Protein AF-A0A3D2Z5Q0-F1 (afdb_monomer_lite)

Sequence (241 aa):
MPDAGLTPDTFDPALFCHGRLFWRHDGSDSARFPPALAWRLVARAAAGSDGRSVLWDPFCGTALIPCLGRLFFADDFAGIVASDIDPEAVACARRNLAMMQDRAAFGERRRAVEGFRGRNKKSEARWGAVSQYMDRIESLVDAAAHKSCPVTTWSVSAGEQFPEADRVALITDLPYGNASVLVGDGLVDIIESVRANPGDLSMDLIATKQQEQELVKRFDDLLTRPIRGGRVQIMWDSRFR

pLDDT: mean 88.77, std 12.35, range [32.62, 98.0]

Secondary structure (DSSP, 8-state):
-------TTT--TTTSSBTTTB---TTTTS----HHHHHHHHHHHHHHHTT-EEEEETT-TTTHHHHHHHHHSTTT-SEEEEEES-HHHHHHHHHHHHHTT-HHHHHHHHHHHHTTTTSSHHHHHHHHHHHHHHHHHHHHHHHHHT----EEEEE--BTTB---SSEEEEEEE---GGG----SS-HHHHHHHHHT-SSEEEEEEEEEHHHHHHHHHH-TT-EEEE-GGGEEEEEEEGGG-

Structure (mmCIF, N/CA/C/O backbone):
data_AF-A0A3D2Z5Q0-F1
#
_entry.id   AF-A0A3D2Z5Q0-F1
#
loop_
_atom_site.group_PDB
_atom_site.id
_atom_site.type_symbol
_atom_site.label_atom_id
_atom_site.label_alt_id
_atom_site.label_comp_id
_atom_site.label_asym_id
_atom_site.label_entity_id
_atom_site.label_seq_id
_atom_site.pdbx_PDB_ins_code
_atom_site.Cartn_x
_atom_site.Cartn_y
_atom_site.Cartn_z
_atom_site.occupancy
_atom_site.B_iso_or_equiv
_atom_site.auth_seq_id
_atom_site.auth_comp_id
_atom_site.auth_asym_id
_atom_site.auth_atom_id
_atom_site.pdbx_PDB_model_num
ATOM 1 N N . MET A 1 1 ? -15.900 -2.351 -17.790 1.00 38.19 1 MET A N 1
ATOM 2 C CA . MET A 1 1 ? -15.304 -2.896 -16.556 1.00 38.19 1 MET A CA 1
ATOM 3 C C . MET A 1 1 ? -16.385 -2.834 -15.502 1.00 38.19 1 MET A C 1
ATOM 5 O O . MET A 1 1 ? -16.931 -1.746 -15.353 1.00 38.19 1 MET A O 1
ATOM 9 N N . PRO A 1 2 ? -16.780 -3.950 -14.874 1.00 32.62 2 PRO A N 1
ATOM 10 C CA . PRO A 1 2 ? -17.656 -3.859 -13.716 1.00 32.62 2 PRO A CA 1
ATOM 11 C C . PRO A 1 2 ? -16.926 -3.021 -12.660 1.00 32.62 2 PRO A C 1
ATOM 13 O O . PRO A 1 2 ? -15.715 -3.180 -12.493 1.00 32.62 2 PRO A O 1
ATOM 16 N N . ASP A 1 3 ? -17.630 -2.069 -12.046 1.00 38.78 3 ASP A N 1
ATOM 17 C CA . ASP A 1 3 ? -17.129 -1.303 -10.905 1.00 38.78 3 ASP A CA 1
ATOM 18 C C . ASP A 1 3 ? -16.548 -2.302 -9.902 1.00 38.78 3 ASP A C 1
ATOM 20 O O . ASP A 1 3 ? -17.286 -3.110 -9.338 1.00 38.78 3 ASP A O 1
ATOM 24 N N . ALA A 1 4 ? -15.224 -2.298 -9.725 1.00 47.00 4 ALA A N 1
ATOM 25 C CA . ALA A 1 4 ? -14.581 -3.033 -8.646 1.00 47.00 4 ALA A CA 1
ATOM 26 C C . ALA A 1 4 ? -15.114 -2.412 -7.355 1.00 47.00 4 ALA A C 1
ATOM 28 O O . ALA A 1 4 ? -14.681 -1.320 -6.983 1.00 47.00 4 ALA A O 1
ATOM 29 N N . GLY A 1 5 ? -16.146 -3.055 -6.800 1.00 42.47 5 GLY A N 1
ATOM 30 C CA . GLY A 1 5 ? -17.111 -2.502 -5.863 1.00 42.47 5 GLY A CA 1
ATOM 31 C C . GLY A 1 5 ? -16.469 -1.636 -4.794 1.00 42.47 5 GLY A C 1
ATOM 32 O O . GLY A 1 5 ? -16.045 -2.121 -3.751 1.00 42.47 5 GLY A O 1
ATOM 33 N N . LEU A 1 6 ? -16.448 -0.328 -5.040 1.00 48.38 6 LEU A N 1
ATOM 34 C CA . LEU A 1 6 ? -16.414 0.637 -3.964 1.00 48.38 6 LEU A CA 1
ATOM 35 C C . LEU A 1 6 ? -17.775 0.506 -3.301 1.00 48.38 6 LEU A C 1
ATOM 37 O O . LEU A 1 6 ? -18.753 1.041 -3.813 1.00 48.38 6 LEU A O 1
ATOM 41 N N . THR A 1 7 ? -17.871 -0.214 -2.191 1.00 54.50 7 THR A N 1
ATOM 42 C CA . THR A 1 7 ? -18.933 0.094 -1.239 1.00 54.50 7 THR A CA 1
ATOM 43 C C . THR A 1 7 ? -18.467 1.361 -0.526 1.00 54.50 7 THR A C 1
ATOM 45 O O . THR A 1 7 ? -17.512 1.283 0.252 1.00 54.50 7 THR A O 1
ATOM 48 N N . PRO A 1 8 ? -19.061 2.541 -0.793 1.00 53.09 8 PRO A N 1
ATOM 49 C CA . PRO A 1 8 ? -18.621 3.806 -0.191 1.00 53.09 8 PRO A CA 1
ATOM 50 C C . PRO A 1 8 ? -18.663 3.774 1.345 1.00 53.09 8 PRO A C 1
ATOM 52 O O . PRO A 1 8 ? -18.049 4.603 2.012 1.00 53.09 8 PRO A O 1
ATOM 55 N N . ASP A 1 9 ? -19.361 2.783 1.897 1.00 63.66 9 ASP A N 1
ATOM 56 C CA . ASP A 1 9 ? -19.491 2.524 3.322 1.00 63.66 9 ASP A CA 1
ATOM 57 C C . ASP A 1 9 ? -18.193 2.006 3.972 1.00 63.66 9 ASP A C 1
ATOM 59 O O . ASP A 1 9 ? -17.983 2.244 5.164 1.00 63.66 9 ASP A O 1
ATOM 63 N N . THR A 1 10 ? -17.296 1.352 3.217 1.00 79.06 10 THR A N 1
ATOM 64 C CA . THR A 1 10 ? -16.112 0.660 3.771 1.00 79.06 10 THR A CA 1
ATOM 65 C C . THR A 1 10 ? -14.773 1.306 3.432 1.00 79.06 10 THR A C 1
ATOM 67 O O . THR A 1 10 ? -13.869 1.269 4.264 1.00 79.06 10 THR A O 1
ATOM 70 N N . PHE A 1 11 ? -14.625 1.929 2.260 1.00 91.12 11 PHE A N 1
ATOM 71 C CA . PHE A 1 11 ? -13.398 2.636 1.884 1.00 91.12 11 PHE A CA 1
ATOM 72 C C . PHE A 1 11 ? -13.663 4.121 1.639 1.00 91.12 11 PHE A C 1
ATOM 74 O O . PHE A 1 11 ? -14.267 4.508 0.640 1.00 91.12 11 PHE A O 1
ATOM 81 N N . ASP A 1 12 ? -13.141 4.962 2.533 1.00 93.19 12 ASP A N 1
ATOM 82 C CA . ASP A 1 12 ? -13.151 6.416 2.377 1.00 93.19 12 ASP A CA 1
ATOM 83 C C . ASP A 1 12 ? -11.721 6.918 2.104 1.00 93.19 12 ASP A C 1
ATOM 85 O O . ASP A 1 12 ? -10.905 6.969 3.032 1.00 93.19 12 ASP A O 1
ATOM 89 N N . PRO A 1 13 ? -11.378 7.335 0.869 1.00 92.00 13 PRO A N 1
ATOM 90 C CA . PRO A 1 13 ? -10.025 7.776 0.534 1.00 92.00 13 PRO A CA 1
ATOM 91 C C . PRO A 1 13 ? -9.604 9.070 1.248 1.00 92.00 13 PRO A C 1
ATOM 93 O O . PRO A 1 13 ? -8.412 9.369 1.309 1.00 92.00 13 PRO A O 1
ATOM 96 N N . ALA A 1 14 ? -10.538 9.854 1.796 1.00 91.94 14 ALA A N 1
ATOM 97 C CA . ALA A 1 14 ? -10.205 11.033 2.590 1.00 91.94 14 ALA A CA 1
ATOM 98 C C . ALA A 1 14 ? -9.798 10.670 4.029 1.00 91.94 14 ALA A C 1
ATOM 100 O O . ALA A 1 14 ? -9.089 11.450 4.675 1.00 91.94 14 ALA A O 1
ATOM 101 N N . LEU A 1 15 ? -10.214 9.502 4.532 1.00 94.69 15 LEU A N 1
ATOM 102 C CA . LEU A 1 15 ? -9.962 9.044 5.903 1.00 94.69 15 LEU A CA 1
ATOM 103 C C . LEU A 1 15 ? -8.950 7.886 5.971 1.00 94.69 15 LEU A C 1
ATOM 105 O O . LEU A 1 15 ? -8.135 7.848 6.897 1.00 94.69 15 LEU A O 1
ATOM 109 N N . PHE A 1 16 ? -8.922 7.005 4.970 1.00 94.56 16 PHE A N 1
ATOM 110 C CA . PHE A 1 16 ? -7.919 5.953 4.780 1.00 94.56 16 PHE A CA 1
ATOM 111 C C . PHE A 1 16 ? -6.644 6.529 4.153 1.00 94.56 16 PHE A C 1
ATOM 113 O O . PHE A 1 16 ? -6.285 6.249 3.011 1.00 94.56 16 PHE A O 1
ATOM 120 N N . CYS A 1 17 ? -5.981 7.432 4.872 1.00 92.19 17 CYS A N 1
ATOM 121 C CA . CYS A 1 17 ? -4.817 8.128 4.342 1.00 92.19 17 CYS A CA 1
ATOM 122 C C . CYS A 1 17 ? -3.826 8.569 5.422 1.00 92.19 17 CYS A C 1
ATOM 124 O O . CYS A 1 17 ? -4.099 8.538 6.631 1.00 92.19 17 CYS A O 1
ATOM 126 N N . HIS A 1 18 ? -2.663 9.012 4.949 1.00 86.81 18 HIS A N 1
ATOM 127 C CA . HIS A 1 18 ? -1.579 9.561 5.751 1.00 86.81 18 HIS A CA 1
ATOM 128 C C . HIS A 1 18 ? -2.045 10.692 6.685 1.00 86.81 18 HIS A C 1
ATOM 130 O O . HIS A 1 18 ? -2.609 11.702 6.259 1.00 86.81 18 HIS A O 1
ATOM 136 N N . GLY A 1 19 ? -1.792 10.552 7.992 1.00 83.69 19 GLY A N 1
ATOM 137 C CA . GLY A 1 19 ? -2.210 11.534 9.007 1.00 83.69 19 GLY A CA 1
ATOM 138 C C . GLY A 1 19 ? -3.688 11.622 9.307 1.00 83.69 19 GLY A C 1
ATOM 139 O O . GLY A 1 19 ? -4.143 12.612 9.899 1.00 83.69 19 GLY A O 1
ATOM 140 N N . ARG A 1 20 ? -4.430 10.613 8.875 1.00 92.75 20 ARG A N 1
ATOM 141 C CA . ARG A 1 20 ? -5.776 10.322 9.343 1.00 92.75 20 ARG A CA 1
ATOM 142 C C . ARG A 1 20 ? -5.714 8.991 10.073 1.00 92.75 20 ARG A C 1
ATOM 144 O O . ARG A 1 20 ? -5.241 8.971 11.211 1.00 92.75 20 ARG A O 1
ATOM 151 N N . LEU A 1 21 ? -6.123 7.909 9.420 1.00 95.31 21 LEU A N 1
ATOM 152 C CA . LEU A 1 21 ? -6.048 6.565 9.974 1.00 95.31 21 LEU A CA 1
ATOM 153 C C . LEU A 1 21 ? -4.601 6.147 10.277 1.00 95.31 21 LEU A C 1
ATOM 155 O O . LEU A 1 21 ? -4.320 5.693 11.382 1.00 95.31 21 LEU A O 1
ATOM 159 N N . PHE A 1 22 ? -3.686 6.363 9.334 1.00 95.56 22 PHE A N 1
ATOM 160 C CA . PHE A 1 22 ? -2.315 5.854 9.404 1.00 95.56 22 PHE A CA 1
ATOM 161 C C . PHE A 1 22 ? -1.450 6.609 10.420 1.00 95.56 22 PHE A C 1
ATOM 163 O O . PHE A 1 22 ? -1.527 7.842 10.531 1.00 95.56 22 PHE A O 1
ATOM 170 N N . TRP A 1 23 ? -0.592 5.863 11.120 1.00 95.06 23 TRP A N 1
ATOM 171 C CA . TRP A 1 23 ? 0.566 6.407 11.823 1.00 95.06 23 TRP A CA 1
ATOM 172 C C . TRP A 1 23 ? 1.521 7.092 10.841 1.00 95.06 23 TRP A C 1
ATOM 174 O O . TRP A 1 23 ? 1.479 6.864 9.631 1.00 95.06 23 TRP A O 1
ATOM 184 N N . ARG A 1 24 ? 2.375 7.956 11.388 1.00 92.25 24 ARG A N 1
ATOM 185 C CA . ARG A 1 24 ? 3.386 8.719 10.654 1.00 92.25 24 ARG A CA 1
ATOM 186 C C . ARG A 1 24 ? 4.765 8.435 11.237 1.00 92.25 24 ARG A C 1
ATOM 188 O O . ARG A 1 24 ? 4.859 8.116 12.420 1.00 92.25 24 ARG A O 1
ATOM 195 N N . HIS A 1 25 ? 5.788 8.616 10.416 1.00 88.94 25 HIS A N 1
ATOM 196 C CA . HIS A 1 25 ? 7.176 8.801 10.837 1.00 88.94 25 HIS A CA 1
ATOM 197 C C . HIS A 1 25 ? 7.671 10.168 10.345 1.00 88.94 25 HIS A C 1
ATOM 199 O O . HIS A 1 25 ? 6.977 10.836 9.561 1.00 88.94 25 HIS A O 1
ATOM 205 N N . ASP A 1 26 ? 8.836 10.601 10.807 1.00 84.56 26 ASP A N 1
ATOM 206 C CA . ASP A 1 26 ? 9.421 11.862 10.361 1.00 84.56 26 ASP A CA 1
ATOM 207 C C . ASP A 1 26 ? 9.769 11.783 8.867 1.00 84.56 26 ASP A C 1
ATOM 209 O O . ASP A 1 26 ? 10.106 10.732 8.337 1.00 84.56 26 ASP A O 1
ATOM 213 N N . GLY A 1 27 ? 9.554 12.875 8.132 1.00 79.50 27 GLY A N 1
ATOM 214 C CA . GLY A 1 27 ? 9.706 12.893 6.671 1.00 79.50 27 GLY A CA 1
ATOM 215 C C . GLY A 1 27 ? 8.516 12.333 5.878 1.00 79.50 27 GLY A C 1
ATOM 216 O O . GLY A 1 27 ? 8.312 12.743 4.744 1.00 79.50 27 GLY A O 1
ATOM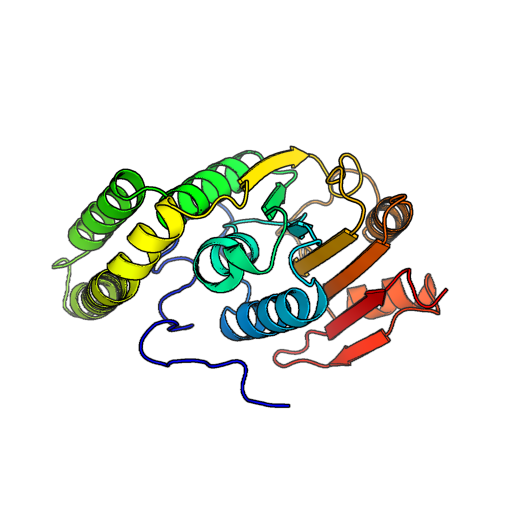 217 N N . SER A 1 28 ? 7.629 11.527 6.469 1.00 82.25 28 SER A N 1
ATOM 218 C CA . SER A 1 28 ? 6.520 10.876 5.736 1.00 82.25 28 SER A CA 1
ATOM 219 C C . SER A 1 28 ? 5.502 11.813 5.055 1.00 82.25 28 SER A C 1
ATOM 221 O O . SER A 1 28 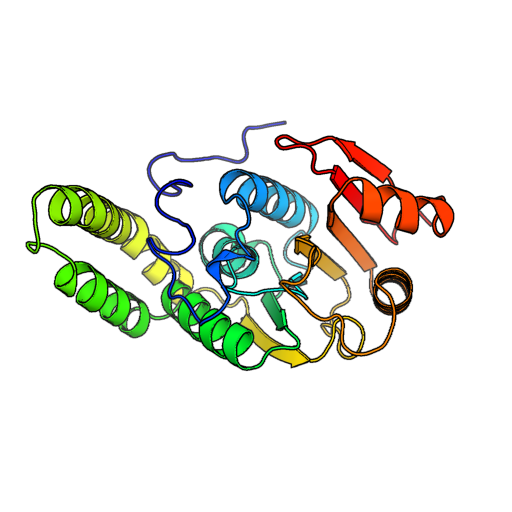? 4.704 11.371 4.229 1.00 82.25 28 SER A O 1
ATOM 223 N N . ASP A 1 29 ? 5.491 13.112 5.380 1.00 78.19 29 ASP A N 1
ATOM 224 C CA . ASP A 1 29 ? 4.625 14.101 4.724 1.00 78.19 29 ASP A CA 1
ATOM 225 C C . ASP A 1 29 ? 4.983 14.344 3.245 1.00 78.19 29 ASP A C 1
ATOM 227 O O . ASP A 1 29 ? 4.106 14.764 2.484 1.00 78.19 29 ASP A O 1
ATOM 231 N N . SER A 1 30 ? 6.224 14.068 2.830 1.00 66.44 30 SER A N 1
ATOM 232 C CA . SER A 1 30 ? 6.668 14.162 1.432 1.00 66.44 30 SER A CA 1
ATOM 233 C C . SER A 1 30 ? 6.299 12.929 0.595 1.00 66.44 30 SER A C 1
ATOM 235 O O . SER A 1 30 ? 6.180 13.042 -0.621 1.00 66.44 30 SER A O 1
ATOM 237 N N . ALA A 1 31 ? 6.030 11.785 1.232 1.00 65.06 31 ALA A N 1
ATOM 238 C CA . ALA A 1 31 ? 5.727 10.498 0.593 1.00 65.06 31 ALA A CA 1
ATOM 239 C C . ALA A 1 31 ? 4.212 10.216 0.488 1.00 65.06 31 ALA A C 1
ATOM 241 O O . ALA A 1 31 ? 3.735 9.095 0.678 1.00 65.06 31 ALA A O 1
ATOM 242 N N . ARG A 1 32 ? 3.398 11.255 0.258 1.00 81.31 32 ARG A N 1
ATOM 243 C CA . ARG A 1 32 ? 1.935 11.108 0.217 1.00 81.31 32 ARG A CA 1
ATOM 244 C C . ARG A 1 32 ? 1.461 10.562 -1.123 1.00 81.31 32 ARG A C 1
ATOM 246 O O . ARG A 1 32 ? 1.429 11.284 -2.116 1.00 81.31 32 ARG A O 1
ATOM 253 N N . PHE A 1 33 ? 0.942 9.341 -1.089 1.00 87.38 33 PHE A N 1
ATOM 254 C CA . PHE A 1 33 ? 0.316 8.708 -2.241 1.00 87.38 33 PHE A CA 1
ATOM 255 C C . PHE A 1 33 ? -1.225 8.852 -2.236 1.00 87.38 33 PHE A C 1
ATOM 257 O O . PHE A 1 33 ? -1.839 8.699 -1.175 1.00 87.38 33 PHE A O 1
ATOM 264 N N . PRO A 1 34 ? -1.896 9.153 -3.374 1.00 90.75 34 PRO A N 1
ATOM 265 C CA . PRO A 1 34 ? -3.353 9.321 -3.413 1.00 90.75 34 PRO A CA 1
ATOM 266 C C . PRO A 1 34 ? -4.116 8.000 -3.163 1.00 90.75 34 PRO A C 1
ATOM 268 O O . PRO A 1 34 ? -4.063 7.102 -4.007 1.00 90.75 34 PRO A O 1
ATOM 271 N N . PRO A 1 35 ? -4.928 7.876 -2.092 1.00 93.12 35 PRO A N 1
ATOM 272 C CA . PRO A 1 35 ? -5.571 6.603 -1.735 1.00 93.12 35 PRO A CA 1
ATOM 273 C C . PRO A 1 35 ? -6.546 6.060 -2.779 1.00 93.12 35 PRO A C 1
ATOM 275 O O . PRO A 1 35 ? -6.596 4.859 -3.011 1.00 93.12 35 PRO A O 1
ATOM 278 N N . ALA A 1 36 ? -7.293 6.932 -3.463 1.00 92.94 36 ALA A N 1
ATOM 279 C CA . ALA A 1 36 ? -8.203 6.504 -4.527 1.00 92.94 36 ALA A CA 1
ATOM 280 C C . ALA A 1 36 ? -7.462 5.936 -5.751 1.00 92.94 36 ALA A C 1
ATOM 282 O O . ALA A 1 36 ? -7.993 5.079 -6.455 1.00 92.94 36 ALA A O 1
ATOM 283 N N . LEU A 1 37 ? -6.242 6.415 -6.024 1.00 93.31 37 LEU A N 1
ATOM 284 C CA . LEU A 1 37 ? -5.395 5.836 -7.063 1.00 93.31 37 LEU A CA 1
ATOM 285 C C . LEU A 1 37 ? -4.842 4.490 -6.594 1.00 93.31 37 LEU A C 1
ATOM 287 O O . LEU A 1 37 ? -4.965 3.516 -7.327 1.00 93.31 37 LEU A O 1
ATOM 291 N N . ALA A 1 38 ? -4.322 4.434 -5.365 1.00 95.19 38 ALA A N 1
ATOM 292 C CA . ALA A 1 38 ? -3.830 3.206 -4.747 1.00 95.19 38 ALA A CA 1
ATOM 293 C C . ALA A 1 38 ? -4.876 2.084 -4.794 1.00 95.19 38 ALA A C 1
ATOM 295 O O . ALA A 1 38 ? -4.581 1.002 -5.288 1.00 95.19 38 ALA A O 1
ATOM 296 N N . TRP A 1 39 ? -6.121 2.379 -4.402 1.00 94.88 39 TRP A N 1
ATOM 297 C CA . TRP A 1 39 ? -7.244 1.443 -4.492 1.00 94.88 39 TRP A CA 1
ATOM 298 C C . TRP A 1 39 ? -7.398 0.863 -5.896 1.00 94.88 39 TRP A C 1
ATOM 300 O O . TRP A 1 39 ? -7.470 -0.347 -6.067 1.00 94.88 39 TRP A O 1
ATOM 310 N N . ARG A 1 40 ? -7.419 1.723 -6.920 1.00 94.19 40 ARG A N 1
ATOM 311 C CA . ARG A 1 40 ? -7.612 1.295 -8.312 1.00 94.19 40 ARG A CA 1
ATOM 312 C C . ARG A 1 40 ? -6.478 0.407 -8.815 1.00 94.19 40 ARG A C 1
ATOM 314 O O . ARG A 1 40 ? -6.746 -0.510 -9.584 1.00 94.19 40 ARG A O 1
ATOM 321 N N . LE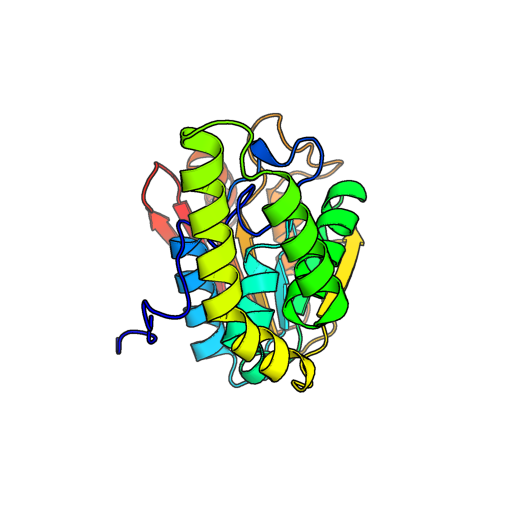U A 1 41 ? -5.239 0.702 -8.423 1.00 95.56 41 LEU A N 1
ATOM 322 C CA . LEU A 1 41 ? -4.075 -0.098 -8.805 1.00 95.56 41 LEU A CA 1
ATOM 323 C C . LEU A 1 41 ? -4.124 -1.471 -8.125 1.00 95.56 41 LEU A C 1
ATOM 325 O O . LEU A 1 41 ? -4.041 -2.484 -8.814 1.00 95.56 41 LEU A O 1
ATOM 329 N N . VAL A 1 42 ? -4.358 -1.505 -6.808 1.00 96.56 42 VAL A N 1
ATOM 330 C CA . VAL A 1 42 ? -4.459 -2.756 -6.037 1.00 96.56 42 VAL A CA 1
ATOM 331 C C . VAL A 1 42 ? -5.632 -3.606 -6.523 1.00 96.56 42 VAL A C 1
ATOM 333 O O . VAL A 1 42 ? -5.447 -4.789 -6.772 1.00 96.56 42 VAL A O 1
ATOM 336 N N . ALA A 1 43 ? -6.805 -3.012 -6.755 1.00 94.50 43 ALA A N 1
ATOM 337 C CA . ALA A 1 43 ? -7.972 -3.726 -7.270 1.00 94.50 43 ALA A CA 1
ATOM 338 C C . ALA A 1 43 ? -7.722 -4.339 -8.657 1.00 94.50 43 ALA A C 1
ATOM 340 O O . ALA A 1 43 ? -8.173 -5.446 -8.936 1.00 94.50 43 ALA A O 1
ATOM 341 N N . ARG A 1 44 ? -6.988 -3.640 -9.537 1.00 93.69 44 ARG A N 1
ATOM 342 C CA . ARG A 1 44 ? -6.612 -4.198 -10.843 1.00 93.69 44 ARG A CA 1
ATOM 343 C C . ARG A 1 44 ? -5.626 -5.355 -10.693 1.00 93.69 44 ARG A C 1
ATOM 345 O O . ARG A 1 44 ? -5.782 -6.349 -11.391 1.00 93.69 44 ARG A O 1
ATOM 352 N N . ALA A 1 45 ? -4.633 -5.225 -9.815 1.00 94.31 45 ALA A N 1
ATOM 353 C CA . ALA A 1 45 ? -3.675 -6.295 -9.557 1.00 94.31 45 ALA A CA 1
ATOM 354 C C . ALA A 1 45 ? -4.352 -7.532 -8.947 1.00 94.31 45 ALA A C 1
ATOM 356 O O . ALA A 1 45 ? -4.111 -8.635 -9.422 1.00 94.31 45 ALA A O 1
ATOM 357 N N . ALA A 1 46 ? -5.250 -7.335 -7.979 1.00 93.25 46 ALA A N 1
ATOM 358 C CA . ALA A 1 46 ? -6.067 -8.384 -7.368 1.00 93.25 46 ALA A CA 1
ATOM 359 C C . ALA A 1 46 ? -6.932 -9.117 -8.410 1.00 93.25 46 ALA A C 1
ATOM 361 O O . ALA A 1 46 ? -6.977 -10.340 -8.453 1.00 93.25 46 ALA A O 1
ATOM 362 N N . ALA A 1 47 ? -7.554 -8.380 -9.334 1.00 91.75 47 ALA A N 1
ATOM 363 C CA . ALA A 1 47 ? -8.343 -8.984 -10.407 1.00 91.75 47 ALA A CA 1
ATOM 364 C C . ALA A 1 47 ? -7.513 -9.820 -11.405 1.00 91.75 47 ALA A C 1
ATOM 366 O O . ALA A 1 47 ? -8.091 -10.587 -12.169 1.00 91.75 47 ALA A O 1
ATOM 367 N N . GLY A 1 48 ? -6.187 -9.642 -11.449 1.00 86.19 48 GLY A N 1
ATOM 368 C CA . GLY A 1 48 ? -5.281 -10.368 -12.346 1.00 86.19 48 GLY A CA 1
ATOM 369 C C . GLY A 1 48 ? -4.358 -11.376 -11.653 1.00 86.19 48 GLY A C 1
ATOM 370 O O . GLY A 1 48 ? -3.558 -12.017 -12.338 1.00 86.19 48 GLY A O 1
AT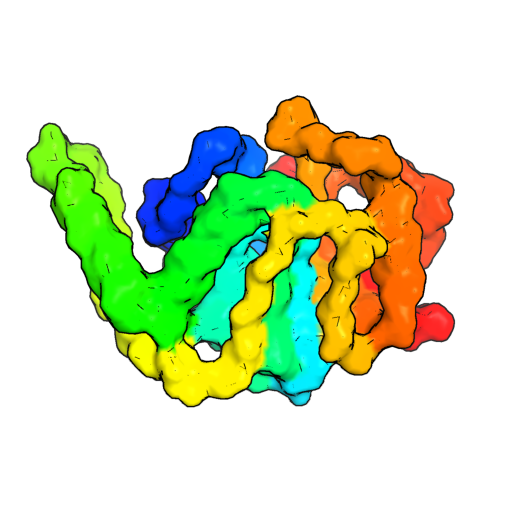OM 371 N N . SER A 1 49 ? -4.412 -11.491 -10.322 1.00 84.69 49 SER A N 1
ATOM 372 C CA . SER A 1 49 ? -3.519 -12.349 -9.535 1.00 84.69 49 SER A CA 1
ATOM 373 C C . SER A 1 49 ? -4.043 -13.773 -9.355 1.00 84.69 49 SER A C 1
ATOM 375 O O . SER A 1 49 ? -3.233 -14.678 -9.147 1.00 84.69 49 SER A O 1
ATOM 377 N N . ASP A 1 50 ? -5.364 -13.980 -9.415 1.00 81.62 50 ASP A N 1
ATOM 378 C CA . ASP A 1 50 ? -6.046 -15.254 -9.131 1.00 81.62 50 ASP A CA 1
ATOM 379 C C . ASP A 1 50 ? -5.589 -15.904 -7.802 1.00 81.62 50 ASP A C 1
ATOM 381 O O . ASP A 1 50 ? -5.460 -17.128 -7.708 1.00 81.62 50 ASP A O 1
ATOM 385 N N . GLY A 1 51 ? -5.253 -15.096 -6.786 1.00 85.12 51 GLY A N 1
ATOM 386 C CA . GLY A 1 51 ? -4.745 -15.584 -5.495 1.00 85.12 51 GLY A CA 1
ATOM 387 C C . GLY A 1 51 ? -3.282 -16.044 -5.495 1.00 85.12 51 GLY A C 1
ATOM 388 O O . GLY A 1 51 ? -2.809 -16.554 -4.484 1.00 85.12 51 GLY A O 1
ATOM 389 N N . ARG A 1 52 ? -2.551 -15.910 -6.611 1.00 89.75 52 ARG A N 1
ATOM 390 C CA . ARG A 1 52 ? -1.187 -16.459 -6.779 1.00 89.75 52 ARG A CA 1
ATOM 391 C C . ARG A 1 52 ? -0.079 -15.420 -6.715 1.00 89.75 52 ARG A C 1
ATOM 393 O O . ARG A 1 52 ? 1.071 -15.782 -6.498 1.00 89.75 52 ARG A O 1
ATOM 400 N N . SER A 1 53 ? -0.406 -14.151 -6.933 1.00 94.69 53 SER A N 1
ATOM 401 C CA . SER A 1 53 ? 0.598 -13.088 -6.918 1.00 94.69 53 SER A CA 1
ATOM 402 C C . SER A 1 53 ? 0.875 -12.595 -5.506 1.00 94.69 53 SER A C 1
ATOM 404 O O . SER A 1 53 ? -0.047 -12.438 -4.705 1.00 94.69 53 SER A O 1
ATOM 406 N N . VAL A 1 54 ? 2.134 -12.271 -5.230 1.00 96.88 54 VAL A N 1
ATOM 407 C CA . VAL A 1 54 ? 2.506 -11.440 -4.084 1.00 96.88 54 VAL A CA 1
ATOM 408 C C . VAL A 1 54 ? 2.368 -9.967 -4.464 1.00 96.88 54 VAL A C 1
ATOM 410 O O . VAL A 1 54 ? 2.944 -9.531 -5.459 1.00 96.88 54 VAL A O 1
ATOM 413 N N . LEU A 1 55 ? 1.620 -9.193 -3.674 1.00 97.94 55 LEU A N 1
ATOM 414 C CA . LEU A 1 55 ? 1.602 -7.733 -3.780 1.00 97.94 55 LEU A CA 1
ATOM 415 C C . LEU A 1 55 ? 2.866 -7.174 -3.127 1.00 97.94 55 LEU A C 1
ATOM 417 O O . LEU A 1 55 ? 3.106 -7.432 -1.948 1.00 97.94 55 LEU A O 1
ATOM 421 N N . TRP A 1 56 ? 3.642 -6.378 -3.856 1.00 97.88 56 TRP A N 1
ATOM 422 C CA . TRP A 1 56 ? 4.879 -5.795 -3.344 1.00 97.88 56 TRP A CA 1
ATOM 423 C C . TRP A 1 56 ? 4.946 -4.286 -3.577 1.00 97.88 56 TRP A C 1
ATOM 425 O O . TRP A 1 56 ? 4.754 -3.808 -4.692 1.00 97.88 56 TRP A O 1
ATOM 435 N N . ASP A 1 57 ? 5.250 -3.545 -2.515 1.00 97.31 57 ASP A N 1
ATOM 436 C CA . ASP A 1 57 ? 5.594 -2.125 -2.576 1.00 97.31 57 ASP A CA 1
ATOM 437 C C . ASP A 1 57 ? 7.035 -1.921 -2.065 1.00 97.31 57 ASP A C 1
ATOM 439 O O . ASP A 1 57 ? 7.254 -2.029 -0.853 1.00 97.31 57 ASP A O 1
ATOM 443 N N . PRO A 1 58 ? 8.022 -1.685 -2.958 1.00 94.38 58 PRO A N 1
ATOM 444 C CA . PRO A 1 58 ? 9.430 -1.519 -2.593 1.00 94.38 58 PRO A CA 1
ATOM 445 C C . PRO A 1 58 ? 9.825 -0.130 -2.078 1.00 94.38 58 PRO A C 1
ATOM 447 O O . PRO A 1 58 ? 10.976 0.050 -1.684 1.00 94.38 58 PRO A O 1
ATOM 450 N N . PHE A 1 59 ? 8.900 0.833 -2.083 1.00 92.94 59 PHE A N 1
ATOM 451 C CA . PHE A 1 59 ? 9.090 2.182 -1.539 1.00 92.94 59 PHE A CA 1
ATOM 452 C C . PHE A 1 59 ? 7.928 2.511 -0.601 1.00 92.94 59 PHE A C 1
ATOM 454 O O . PHE A 1 59 ? 7.174 3.469 -0.792 1.00 92.94 59 PHE A O 1
ATOM 461 N N . CYS A 1 60 ? 7.718 1.626 0.373 1.00 94.00 60 CYS A N 1
ATOM 462 C CA . CYS A 1 60 ? 6.429 1.511 1.034 1.00 94.00 60 CYS A CA 1
ATOM 463 C C . CYS A 1 60 ? 6.060 2.718 1.905 1.00 94.00 60 CYS A C 1
ATOM 465 O O . CYS A 1 60 ? 4.866 2.950 2.130 1.00 94.00 60 CYS A O 1
ATOM 467 N N . GLY A 1 61 ? 7.030 3.492 2.409 1.00 92.50 61 GLY A N 1
ATOM 468 C CA . GLY A 1 61 ? 6.776 4.626 3.297 1.00 92.50 61 GLY A CA 1
ATOM 469 C C . GLY A 1 61 ? 5.858 4.252 4.471 1.00 92.50 61 GLY A C 1
ATOM 470 O O . GLY A 1 61 ? 6.206 3.480 5.356 1.00 92.50 61 GLY A O 1
ATOM 471 N N . THR A 1 62 ? 4.621 4.767 4.470 1.00 93.81 62 THR A N 1
ATOM 472 C CA . THR A 1 62 ? 3.605 4.441 5.502 1.00 93.81 62 THR A CA 1
ATOM 473 C C . THR A 1 62 ? 2.769 3.183 5.222 1.00 93.81 62 THR A C 1
ATOM 475 O O . THR A 1 62 ? 1.857 2.876 5.992 1.00 93.81 62 THR A O 1
ATOM 478 N N . ALA A 1 63 ? 3.081 2.448 4.154 1.00 96.06 63 ALA A N 1
ATOM 479 C CA . ALA A 1 63 ? 2.436 1.223 3.683 1.00 96.06 63 ALA A CA 1
ATOM 480 C C . ALA A 1 63 ? 0.959 1.364 3.280 1.00 96.06 63 ALA A C 1
ATOM 482 O O . ALA A 1 63 ? 0.152 0.469 3.533 1.00 96.06 63 ALA A O 1
ATOM 483 N N . LEU A 1 64 ? 0.587 2.463 2.615 1.00 96.44 64 LEU A N 1
ATOM 484 C CA . LEU A 1 64 ? -0.781 2.657 2.116 1.00 96.44 64 LEU A CA 1
ATOM 485 C C . LEU A 1 64 ? -1.214 1.536 1.153 1.00 96.44 64 LEU A C 1
ATOM 487 O O . LEU A 1 64 ? -2.291 0.969 1.331 1.00 96.44 64 LEU A O 1
ATOM 491 N N . ILE A 1 65 ? -0.381 1.216 0.156 1.00 97.44 65 ILE A N 1
ATOM 492 C CA . ILE A 1 65 ? -0.655 0.171 -0.845 1.00 97.44 65 ILE A CA 1
ATOM 493 C C . ILE A 1 65 ? -0.733 -1.219 -0.175 1.00 97.44 65 ILE A C 1
ATOM 495 O O . ILE A 1 65 ? -1.773 -1.870 -0.312 1.00 97.44 65 ILE A O 1
ATOM 499 N N . PRO A 1 66 ? 0.261 -1.655 0.630 1.00 97.94 66 PRO A N 1
ATOM 500 C CA . PRO A 1 66 ? 0.174 -2.908 1.382 1.00 97.94 66 PRO A CA 1
ATOM 501 C C . PRO A 1 66 ? -1.043 -3.006 2.315 1.00 97.94 66 PRO A C 1
ATOM 503 O O . PRO A 1 66 ? -1.677 -4.057 2.389 1.00 97.94 66 PRO A O 1
ATOM 506 N N . CYS A 1 67 ? -1.414 -1.924 3.010 1.00 97.50 67 CYS A N 1
ATOM 507 C CA . CYS A 1 67 ? -2.577 -1.929 3.904 1.00 97.50 67 CYS A CA 1
ATOM 508 C C . CYS A 1 67 ? -3.901 -2.072 3.146 1.00 97.50 67 CYS A C 1
ATOM 510 O O . CYS A 1 67 ? -4.810 -2.732 3.645 1.00 97.50 67 CYS A O 1
ATOM 512 N N . LEU A 1 68 ? -4.011 -1.498 1.941 1.00 96.31 68 LEU A N 1
ATOM 513 C CA . LEU A 1 68 ? -5.156 -1.741 1.061 1.00 96.31 68 LEU A CA 1
ATOM 514 C C . LEU A 1 68 ? -5.240 -3.210 0.661 1.00 96.31 68 LEU A C 1
ATOM 516 O O . LEU A 1 68 ? -6.298 -3.819 0.816 1.00 96.31 68 LEU A O 1
ATOM 520 N N . GLY A 1 69 ? -4.118 -3.774 0.203 1.00 95.75 69 GLY A N 1
ATOM 521 C CA . GLY A 1 69 ? -4.015 -5.195 -0.115 1.00 95.75 69 GLY A CA 1
ATOM 522 C C . GLY A 1 69 ? -4.469 -6.059 1.057 1.00 95.75 69 GLY A C 1
ATOM 523 O O . GLY A 1 69 ? -5.306 -6.937 0.892 1.00 95.75 69 GLY A O 1
ATOM 524 N N . ARG A 1 70 ? -3.996 -5.748 2.269 1.00 96.12 70 ARG A N 1
ATOM 525 C CA . ARG A 1 70 ? -4.270 -6.556 3.460 1.00 96.12 70 ARG A CA 1
ATOM 526 C C . ARG A 1 70 ? -5.726 -6.488 3.905 1.00 96.12 70 ARG A C 1
ATOM 528 O O . ARG A 1 70 ? -6.310 -7.522 4.217 1.00 96.12 70 ARG A O 1
ATOM 535 N N . LEU A 1 71 ? -6.296 -5.288 3.971 1.00 95.06 71 LEU A N 1
ATOM 536 C CA . LEU A 1 71 ? -7.633 -5.108 4.528 1.00 95.06 71 LEU A CA 1
ATOM 537 C C . LEU A 1 71 ? -8.727 -5.514 3.534 1.00 95.06 71 LEU A C 1
ATOM 539 O O . LEU A 1 71 ? -9.702 -6.153 3.924 1.00 95.06 71 LEU A O 1
ATOM 543 N N . PHE A 1 72 ? -8.564 -5.167 2.256 1.00 93.56 72 PHE A N 1
ATOM 544 C CA . PHE A 1 72 ? -9.642 -5.274 1.268 1.00 93.56 72 PHE A CA 1
ATOM 545 C C . PHE A 1 72 ? -9.456 -6.405 0.255 1.00 93.56 72 PHE A C 1
ATOM 547 O O . PHE A 1 72 ? -10.455 -6.935 -0.217 1.00 93.56 72 PHE A O 1
ATOM 554 N N . PHE A 1 73 ? -8.217 -6.809 -0.037 1.00 93.69 73 PHE A N 1
ATOM 555 C CA . PHE A 1 73 ? -7.896 -7.726 -1.144 1.00 93.69 73 PHE A CA 1
ATOM 556 C C . PHE A 1 73 ? -7.055 -8.933 -0.705 1.00 93.69 73 PHE A C 1
ATOM 558 O O . PHE A 1 73 ? -6.387 -9.570 -1.510 1.00 93.69 73 PHE A O 1
ATOM 565 N N . ALA A 1 74 ? -7.029 -9.244 0.593 1.00 93.56 74 ALA A N 1
ATOM 566 C CA . ALA A 1 74 ? -6.120 -10.267 1.111 1.00 93.56 74 ALA A CA 1
ATOM 567 C C . ALA A 1 74 ? -6.402 -11.678 0.575 1.00 93.56 74 ALA A C 1
ATOM 569 O O . ALA A 1 74 ? -5.491 -12.492 0.569 1.00 93.56 74 ALA A O 1
ATOM 570 N N . ASP A 1 75 ? -7.621 -11.972 0.120 1.00 92.31 75 ASP A N 1
ATOM 571 C CA . ASP A 1 75 ? -7.943 -13.283 -0.465 1.00 92.31 75 ASP A CA 1
ATOM 572 C C . ASP A 1 75 ? -7.517 -13.375 -1.943 1.00 92.31 75 ASP A C 1
ATOM 574 O O . ASP A 1 75 ? -7.470 -14.464 -2.510 1.00 92.31 75 ASP A O 1
ATOM 578 N N . ASP A 1 76 ? -7.162 -12.241 -2.555 1.00 94.12 76 ASP A N 1
ATOM 579 C CA . ASP A 1 76 ? -6.713 -12.150 -3.943 1.00 94.12 76 ASP A CA 1
ATOM 580 C C . ASP A 1 76 ? -5.184 -12.256 -4.072 1.00 94.12 76 ASP A C 1
ATOM 582 O O . ASP A 1 76 ? -4.664 -12.416 -5.177 1.00 94.12 76 ASP A O 1
ATOM 586 N N . PHE A 1 77 ? -4.431 -12.190 -2.972 1.00 95.50 77 PHE A N 1
ATOM 587 C CA . PHE A 1 77 ? -2.967 -12.235 -2.987 1.00 95.50 77 PHE A CA 1
ATOM 588 C C . PHE A 1 77 ? -2.423 -13.428 -2.196 1.00 95.50 77 PHE A C 1
ATOM 590 O O . PHE A 1 77 ? -2.907 -13.759 -1.118 1.00 95.50 77 PHE A O 1
ATOM 597 N N . ALA A 1 78 ? -1.350 -14.034 -2.710 1.00 95.81 78 ALA A N 1
ATOM 598 C CA . ALA A 1 78 ? -0.617 -15.102 -2.025 1.00 95.81 78 ALA A CA 1
ATOM 599 C C . ALA A 1 78 ? 0.216 -14.577 -0.844 1.00 95.81 78 ALA A C 1
ATOM 601 O O . ALA A 1 78 ? 0.619 -15.338 0.032 1.00 95.81 78 ALA A O 1
ATOM 602 N N . GLY A 1 79 ? 0.493 -13.273 -0.832 1.00 97.06 79 GLY A N 1
ATOM 603 C CA . GLY A 1 79 ? 1.254 -12.592 0.200 1.00 97.06 79 GLY A CA 1
ATOM 604 C C . GLY A 1 79 ? 1.345 -11.098 -0.078 1.00 97.06 79 GLY A C 1
ATOM 605 O O . GLY A 1 79 ? 1.088 -10.635 -1.191 1.00 97.06 79 GLY A O 1
ATOM 606 N N . ILE A 1 80 ? 1.711 -10.339 0.949 1.00 97.88 80 ILE A N 1
ATOM 607 C CA . ILE A 1 80 ? 1.912 -8.893 0.864 1.00 97.88 80 ILE A CA 1
ATOM 608 C C . ILE A 1 80 ? 3.282 -8.558 1.435 1.00 97.88 80 ILE A C 1
ATOM 610 O O . ILE A 1 80 ? 3.605 -8.917 2.570 1.00 97.88 80 ILE A O 1
ATOM 614 N N . VAL A 1 81 ? 4.070 -7.828 0.660 1.00 98.00 81 VAL A N 1
ATOM 615 C CA . VAL A 1 81 ? 5.405 -7.378 1.030 1.00 98.00 81 VAL A CA 1
ATOM 616 C C . VAL A 1 81 ? 5.454 -5.857 0.982 1.00 98.00 81 VAL A C 1
ATOM 618 O O . VAL A 1 81 ? 5.080 -5.232 -0.009 1.00 98.00 81 VAL A O 1
ATOM 621 N N . ALA A 1 82 ? 5.942 -5.262 2.064 1.00 97.69 82 ALA A N 1
ATOM 622 C CA . ALA A 1 82 ? 6.261 -3.844 2.145 1.00 97.69 82 ALA A CA 1
ATOM 623 C C . ALA A 1 82 ? 7.755 -3.698 2.437 1.00 97.69 82 ALA A C 1
ATOM 625 O O . ALA A 1 82 ? 8.232 -4.208 3.450 1.00 97.69 82 ALA A O 1
ATOM 626 N N . SER A 1 83 ? 8.504 -3.018 1.582 1.00 96.19 83 SER A N 1
ATOM 627 C CA . SER A 1 83 ? 9.910 -2.737 1.857 1.00 96.19 83 SER A CA 1
ATOM 628 C C . SER A 1 83 ? 10.243 -1.277 1.631 1.00 96.19 83 SER A C 1
ATOM 630 O O . SER A 1 83 ? 9.552 -0.569 0.903 1.00 96.19 83 SER A O 1
ATOM 632 N N . ASP A 1 84 ? 11.272 -0.824 2.327 1.00 94.00 84 ASP A N 1
ATOM 633 C CA . ASP A 1 84 ? 11.857 0.498 2.166 1.00 94.00 84 ASP A CA 1
ATOM 634 C C . ASP A 1 84 ? 13.321 0.426 2.611 1.00 94.00 84 ASP A C 1
ATOM 636 O O . ASP A 1 84 ? 13.677 -0.429 3.427 1.00 94.00 84 ASP A O 1
ATOM 640 N N . ILE A 1 85 ? 14.165 1.320 2.105 1.00 91.69 85 ILE A N 1
ATOM 641 C CA . ILE A 1 85 ? 15.553 1.417 2.566 1.00 91.69 85 ILE A CA 1
ATOM 642 C C . ILE A 1 85 ? 15.625 2.105 3.935 1.00 91.69 85 ILE A C 1
ATOM 644 O O . ILE A 1 85 ? 16.530 1.822 4.721 1.00 91.69 85 ILE A O 1
ATOM 648 N N . ASP A 1 86 ? 14.660 2.982 4.236 1.00 91.06 86 ASP A N 1
ATOM 649 C CA . ASP A 1 86 ? 14.584 3.693 5.507 1.00 91.06 86 ASP A CA 1
ATOM 650 C C . ASP A 1 86 ? 13.964 2.801 6.605 1.00 91.06 86 ASP A C 1
ATOM 652 O O . ASP A 1 86 ? 12.764 2.494 6.561 1.00 91.06 86 ASP A O 1
ATOM 656 N N . PRO A 1 87 ? 14.729 2.404 7.641 1.00 93.19 87 PRO A N 1
ATOM 657 C CA . PRO A 1 87 ? 14.205 1.579 8.725 1.00 93.19 87 PRO A CA 1
ATOM 658 C C . PRO A 1 87 ? 13.073 2.255 9.515 1.00 93.19 87 PRO A C 1
ATOM 660 O O . PRO A 1 87 ? 12.229 1.548 10.078 1.00 93.19 87 PRO A O 1
ATOM 663 N N . GLU A 1 88 ? 13.006 3.591 9.566 1.00 93.75 88 GLU A N 1
ATOM 664 C CA . GLU A 1 88 ? 11.902 4.304 10.220 1.00 93.75 88 GLU A CA 1
ATOM 665 C C . GLU A 1 88 ? 10.600 4.179 9.426 1.00 93.75 88 GLU A C 1
ATOM 667 O O . GLU A 1 88 ? 9.535 3.931 10.011 1.00 93.75 88 GLU A O 1
ATOM 672 N N . ALA A 1 89 ? 10.685 4.272 8.095 1.00 93.31 89 ALA A N 1
ATOM 673 C CA . ALA A 1 89 ? 9.566 3.999 7.201 1.00 93.31 89 ALA A CA 1
ATOM 674 C C . ALA A 1 89 ? 9.066 2.562 7.391 1.00 93.31 89 ALA A C 1
ATOM 676 O O . ALA A 1 89 ? 7.883 2.348 7.660 1.00 93.31 89 ALA A O 1
ATOM 677 N N . VAL A 1 90 ? 9.969 1.576 7.403 1.00 96.31 90 VAL A N 1
ATOM 678 C CA . VAL A 1 90 ? 9.621 0.159 7.619 1.00 96.31 90 VAL A CA 1
ATOM 679 C C . VAL A 1 90 ? 8.975 -0.078 8.985 1.00 96.31 90 VAL A C 1
ATOM 681 O O . VAL A 1 90 ? 7.999 -0.827 9.095 1.00 96.31 90 VAL A O 1
ATOM 684 N N . ALA A 1 91 ? 9.471 0.564 10.046 1.00 96.69 91 ALA A N 1
ATOM 685 C CA . ALA A 1 91 ? 8.861 0.478 11.370 1.00 96.69 91 ALA A CA 1
ATOM 686 C C . ALA A 1 91 ? 7.438 1.070 11.380 1.00 96.69 91 ALA A C 1
ATOM 688 O O . ALA A 1 91 ? 6.520 0.488 11.971 1.00 96.69 91 ALA A O 1
ATOM 689 N N . CYS A 1 92 ? 7.230 2.193 10.686 1.00 96.19 92 CYS A N 1
ATOM 690 C CA . CYS A 1 92 ? 5.916 2.811 10.520 1.00 96.19 92 CYS A CA 1
ATOM 691 C C . CYS A 1 92 ? 4.960 1.918 9.716 1.00 96.19 92 CYS A C 1
ATOM 693 O O . CYS A 1 92 ? 3.840 1.646 10.161 1.00 96.19 92 CYS A O 1
ATOM 695 N N . ALA A 1 93 ? 5.422 1.409 8.573 1.00 96.62 93 ALA A N 1
ATOM 696 C CA . ALA A 1 93 ? 4.727 0.457 7.719 1.00 96.62 93 ALA A CA 1
ATOM 697 C C . ALA A 1 93 ? 4.268 -0.774 8.506 1.00 96.62 93 ALA A C 1
ATOM 699 O O . ALA A 1 93 ? 3.092 -1.135 8.455 1.00 96.62 93 ALA A O 1
ATOM 700 N N . ARG A 1 94 ? 5.158 -1.371 9.310 1.00 97.81 94 ARG A N 1
ATOM 701 C CA . ARG A 1 94 ? 4.840 -2.523 10.166 1.00 97.81 94 ARG A CA 1
ATOM 702 C C . ARG A 1 94 ? 3.723 -2.212 11.156 1.00 97.81 94 ARG A C 1
ATOM 704 O O . ARG A 1 94 ? 2.813 -3.022 11.321 1.00 97.81 94 ARG A O 1
ATOM 711 N N . ARG A 1 95 ? 3.753 -1.037 11.791 1.00 97.06 95 ARG A N 1
ATOM 712 C CA . ARG A 1 95 ? 2.708 -0.612 12.735 1.00 97.06 95 ARG A CA 1
ATOM 713 C C . ARG A 1 95 ? 1.360 -0.407 12.041 1.00 97.06 95 ARG A C 1
ATOM 715 O O . ARG A 1 95 ? 0.332 -0.805 12.582 1.00 97.06 95 ARG A O 1
ATOM 722 N N . ASN A 1 96 ? 1.360 0.185 10.848 1.00 97.62 96 ASN A N 1
ATOM 723 C CA . ASN A 1 96 ? 0.144 0.376 10.056 1.00 97.62 96 ASN A CA 1
ATOM 724 C C . ASN A 1 96 ? -0.426 -0.954 9.548 1.00 97.62 96 ASN A C 1
ATOM 726 O O . ASN A 1 96 ? -1.630 -1.169 9.648 1.00 97.62 96 ASN A O 1
ATOM 730 N N . LEU A 1 97 ? 0.421 -1.877 9.089 1.00 97.50 97 LEU A N 1
ATOM 731 C CA . LEU A 1 97 ? 0.006 -3.219 8.675 1.00 97.50 97 LEU A CA 1
ATOM 732 C C . LEU A 1 97 ? -0.545 -4.041 9.843 1.00 97.50 97 LEU A C 1
ATOM 734 O O . LEU A 1 97 ? -1.562 -4.710 9.680 1.00 97.50 97 LEU A O 1
ATOM 738 N N . ALA A 1 98 ? 0.059 -3.942 11.032 1.00 96.88 98 ALA A N 1
ATOM 739 C CA . ALA A 1 98 ? -0.466 -4.580 12.239 1.00 96.88 98 ALA A CA 1
ATOM 740 C C . ALA A 1 98 ? -1.901 -4.119 12.544 1.00 96.88 98 ALA A C 1
ATOM 742 O O . ALA A 1 98 ? -2.756 -4.949 12.834 1.00 96.88 98 ALA A O 1
ATOM 743 N N . MET A 1 99 ? -2.213 -2.827 12.380 1.00 96.12 99 MET A N 1
ATOM 744 C CA . MET A 1 99 ? -3.586 -2.330 12.555 1.00 96.12 99 MET A CA 1
ATOM 745 C C . MET A 1 99 ? -4.604 -2.968 11.600 1.00 96.12 99 MET A C 1
ATOM 747 O O . MET A 1 99 ? -5.789 -2.961 11.915 1.00 96.12 99 MET A O 1
ATOM 751 N N . MET A 1 100 ? -4.179 -3.470 10.437 1.00 95.69 100 MET A N 1
ATOM 752 C CA . MET A 1 100 ? -5.083 -4.080 9.454 1.00 95.69 100 MET A CA 1
ATOM 753 C C . MET A 1 100 ? -5.395 -5.551 9.757 1.00 95.69 100 MET A C 1
ATOM 755 O O . MET A 1 100 ? -6.213 -6.139 9.059 1.00 95.69 100 MET A O 1
ATOM 759 N N . GLN A 1 101 ? -4.737 -6.159 10.750 1.00 91.62 101 GLN A N 1
ATOM 760 C CA . GLN A 1 101 ? -4.861 -7.595 11.040 1.00 91.62 101 GLN A CA 1
ATOM 761 C C . GLN A 1 101 ? -4.893 -7.957 12.529 1.00 91.62 101 GLN A C 1
ATOM 763 O O . GLN A 1 101 ? -5.137 -9.111 12.864 1.00 91.62 101 GLN A O 1
ATOM 768 N N . ASP A 1 102 ? -4.630 -7.002 13.419 1.00 93.38 102 ASP A N 1
ATOM 769 C CA . ASP A 1 102 ? -4.618 -7.198 14.865 1.00 93.38 102 ASP A CA 1
ATOM 770 C C . ASP A 1 102 ? -5.548 -6.182 15.541 1.00 93.38 102 ASP A C 1
ATOM 772 O O . ASP A 1 102 ? -5.342 -4.962 15.488 1.00 93.38 102 ASP A O 1
ATOM 776 N N . ARG A 1 103 ? -6.571 -6.703 16.228 1.00 92.88 103 ARG A N 1
ATOM 777 C CA . ARG A 1 103 ? -7.566 -5.908 16.956 1.00 92.88 103 ARG A CA 1
ATOM 778 C C . ARG A 1 103 ? -6.942 -5.063 18.068 1.00 92.88 103 ARG A C 1
ATOM 780 O O . ARG A 1 103 ? -7.403 -3.945 18.312 1.00 92.88 103 ARG A O 1
ATOM 787 N N . ALA A 1 104 ? -5.891 -5.546 18.728 1.00 95.50 104 ALA A N 1
ATOM 788 C CA . ALA A 1 104 ? -5.188 -4.797 19.762 1.00 95.50 104 ALA A CA 1
ATOM 789 C C . ALA A 1 104 ? -4.430 -3.601 19.164 1.00 95.50 104 ALA A C 1
ATOM 791 O O . ALA A 1 104 ? -4.555 -2.484 19.677 1.00 95.50 104 ALA A O 1
ATOM 792 N N . ALA A 1 105 ? -3.724 -3.802 18.045 1.00 97.06 105 ALA A N 1
ATOM 793 C CA . ALA A 1 105 ? -3.032 -2.728 17.326 1.00 97.06 105 ALA A CA 1
ATOM 794 C C . ALA A 1 105 ? -4.020 -1.683 16.772 1.00 97.06 105 ALA A C 1
ATOM 796 O O . ALA A 1 105 ? -3.807 -0.473 16.906 1.00 97.06 105 ALA A O 1
ATOM 797 N N . PHE A 1 106 ? -5.149 -2.131 16.216 1.00 97.25 106 PHE A N 1
ATOM 798 C CA . PHE A 1 106 ? -6.233 -1.247 15.783 1.00 97.25 106 PHE A CA 1
ATOM 799 C C . PHE A 1 106 ? -6.812 -0.429 16.952 1.00 97.25 106 PHE A C 1
ATOM 801 O O . PHE A 1 106 ? -6.972 0.793 16.856 1.00 97.25 106 PHE A O 1
ATOM 808 N N . GLY A 1 107 ? -7.056 -1.076 18.096 1.00 97.56 107 GLY A N 1
ATOM 809 C CA . GLY A 1 107 ? -7.539 -0.434 19.320 1.00 97.56 107 GLY A CA 1
ATOM 810 C C . GLY A 1 107 ? -6.549 0.566 19.929 1.00 97.56 107 GLY A C 1
ATOM 811 O O . GLY A 1 107 ? -6.955 1.594 20.475 1.00 97.56 107 GLY A O 1
ATOM 812 N N . GLU A 1 108 ? -5.242 0.321 19.817 1.00 97.69 108 GLU A N 1
ATOM 813 C CA . GLU A 1 108 ? -4.208 1.295 20.179 1.00 97.69 108 GLU A CA 1
ATOM 814 C C . GLU A 1 108 ? -4.315 2.561 19.326 1.00 97.69 108 GLU A C 1
ATOM 816 O O . GLU A 1 108 ? -4.362 3.673 19.867 1.00 97.69 108 GLU A O 1
ATOM 821 N N . ARG A 1 109 ? -4.440 2.411 18.001 1.00 97.00 109 ARG A N 1
ATOM 822 C CA . ARG A 1 109 ? -4.638 3.566 17.123 1.00 97.00 109 ARG A CA 1
ATOM 823 C C . ARG A 1 109 ? -5.923 4.311 17.460 1.00 97.00 109 ARG A C 1
ATOM 825 O O . ARG A 1 109 ? -5.880 5.542 17.513 1.00 97.00 109 ARG A O 1
ATOM 832 N N . ARG A 1 110 ? -7.027 3.604 17.733 1.00 97.31 110 ARG A N 1
ATOM 833 C CA . ARG A 1 110 ? -8.303 4.231 18.117 1.00 97.31 110 ARG A CA 1
ATOM 834 C C . ARG A 1 110 ? -8.129 5.095 19.364 1.00 97.31 110 ARG A C 1
ATOM 836 O O . ARG A 1 110 ? -8.493 6.266 19.342 1.00 97.31 110 ARG A O 1
ATOM 843 N N . ARG A 1 111 ? -7.485 4.575 20.416 1.00 97.38 111 ARG A N 1
ATOM 844 C CA . ARG A 1 111 ? -7.186 5.352 21.636 1.00 97.38 111 ARG A CA 1
ATOM 845 C C . ARG A 1 111 ? -6.360 6.605 21.339 1.00 97.38 111 ARG A C 1
ATOM 847 O O . ARG A 1 111 ? -6.643 7.669 21.885 1.00 97.38 111 ARG A O 1
ATOM 854 N N . ALA A 1 112 ? -5.380 6.510 20.442 1.00 95.62 112 ALA A N 1
ATOM 855 C CA . ALA A 1 112 ? -4.604 7.673 20.023 1.00 95.62 112 ALA A CA 1
ATOM 856 C C . ALA A 1 112 ? -5.441 8.700 19.235 1.00 95.62 112 ALA A C 1
ATOM 858 O O . ALA A 1 112 ? -5.269 9.898 19.442 1.00 95.62 112 ALA A O 1
ATOM 859 N N . VAL A 1 113 ? -6.355 8.262 18.357 1.00 95.75 113 VAL A N 1
ATOM 860 C CA . VAL A 1 113 ? -7.312 9.151 17.665 1.00 95.75 113 VAL A CA 1
ATOM 861 C C . VAL A 1 113 ? -8.198 9.884 18.671 1.00 95.75 113 VAL A C 1
ATOM 863 O O . VAL A 1 113 ? -8.331 11.105 18.578 1.00 95.75 113 VAL A O 1
ATOM 866 N N . GLU A 1 114 ? -8.737 9.173 19.662 1.00 95.25 114 GLU A N 1
ATOM 867 C CA . GLU A 1 114 ? -9.547 9.766 20.731 1.00 95.25 114 GLU A CA 1
ATOM 868 C C . GLU A 1 114 ? -8.758 10.812 21.536 1.00 95.25 114 GLU A C 1
ATOM 870 O O . GLU A 1 114 ? -9.267 11.899 21.797 1.00 95.25 114 GLU A O 1
ATOM 875 N N . GLY A 1 115 ? -7.475 10.568 21.826 1.00 94.44 115 GLY A N 1
ATOM 876 C CA . GLY A 1 115 ? -6.598 11.540 22.497 1.00 94.44 115 GLY A CA 1
ATOM 877 C C . GLY A 1 115 ? -6.331 12.841 21.714 1.00 94.44 115 GLY A C 1
ATOM 878 O O . GLY A 1 115 ? -5.825 13.820 22.275 1.00 94.44 115 GLY A O 1
ATOM 879 N N . PHE A 1 116 ? -6.662 12.891 20.418 1.00 92.19 116 PHE A N 1
ATOM 880 C CA . PHE A 1 116 ? -6.579 14.110 19.606 1.00 92.19 116 PHE A CA 1
ATOM 881 C C . PHE A 1 116 ? -7.892 14.909 19.557 1.00 92.19 116 PHE A C 1
ATOM 883 O O . PHE A 1 116 ? -7.897 16.053 19.079 1.00 92.19 116 PHE A O 1
ATOM 890 N N . ARG A 1 117 ? -9.000 14.350 20.049 1.00 92.25 117 ARG A N 1
ATOM 891 C CA . ARG A 1 117 ? -10.313 15.013 20.089 1.00 92.25 117 ARG A CA 1
ATOM 892 C C . ARG A 1 117 ? -10.370 16.113 21.152 1.00 92.25 117 ARG A C 1
ATOM 894 O O . ARG A 1 117 ? -9.436 16.300 21.929 1.00 92.25 117 ARG A O 1
ATOM 901 N N . GLY A 1 118 ? -11.425 16.928 21.129 1.00 88.38 118 GLY A N 1
ATOM 902 C CA . GLY A 1 118 ? -11.715 17.927 22.167 1.00 88.38 118 GLY A CA 1
ATOM 903 C C . GLY A 1 118 ? -10.779 19.142 22.272 1.00 88.38 118 GLY A C 1
ATOM 904 O O . GLY A 1 118 ? -11.144 20.121 22.913 1.00 88.38 118 GLY A O 1
ATOM 905 N N . ARG A 1 119 ? -9.609 19.157 21.610 1.00 88.62 119 ARG A N 1
ATOM 906 C CA . ARG A 1 119 ? -8.654 20.290 21.683 1.00 88.62 119 ARG A CA 1
ATOM 907 C C . ARG A 1 119 ? -9.228 21.608 21.155 1.00 88.62 119 ARG A C 1
ATOM 909 O O . ARG A 1 119 ? -8.848 22.679 21.610 1.00 88.62 119 ARG A O 1
ATOM 916 N N . ASN A 1 120 ? -10.086 21.529 20.138 1.00 93.19 120 ASN A N 1
ATOM 917 C CA . ASN A 1 120 ? -10.886 22.624 19.583 1.00 93.19 120 ASN A CA 1
ATOM 918 C C . ASN A 1 120 ? -11.923 22.052 18.595 1.00 93.19 120 ASN A C 1
ATOM 920 O O . ASN A 1 120 ? -11.840 20.882 18.218 1.00 93.19 120 ASN A O 1
ATOM 924 N N . LYS A 1 121 ? -12.855 22.887 18.105 1.00 92.81 121 LYS A N 1
ATOM 925 C CA . LYS A 1 121 ? -13.908 22.475 17.149 1.00 92.81 121 LYS A CA 1
ATOM 926 C C . LYS A 1 121 ? -13.366 21.816 15.871 1.00 92.81 121 LYS A C 1
ATOM 928 O O . LYS A 1 121 ? -13.968 20.871 15.374 1.00 92.81 121 LYS A O 1
ATOM 933 N N . LYS A 1 122 ? -12.232 22.292 15.336 1.00 91.50 122 LYS A N 1
ATOM 934 C CA . LYS A 1 122 ? -11.614 21.713 14.127 1.00 91.50 122 LYS A CA 1
ATOM 935 C C . LYS A 1 122 ? -11.030 20.329 14.412 1.00 91.50 122 LYS A C 1
ATOM 937 O O . LYS A 1 122 ? -11.189 19.430 13.594 1.00 91.50 122 LYS A O 1
ATOM 942 N N . SER A 1 123 ? -10.372 20.166 15.561 1.00 92.88 123 SER A N 1
ATOM 943 C CA . SER A 1 123 ? -9.844 18.883 16.035 1.00 92.88 123 SER A CA 1
ATOM 944 C C . SER A 1 123 ? -10.975 17.883 16.248 1.00 92.88 123 SER A C 1
ATOM 946 O O . SER A 1 123 ? -10.882 16.757 15.774 1.00 92.88 123 SER A O 1
ATOM 948 N N . GLU A 1 124 ? -12.065 18.319 16.882 1.00 94.38 124 GLU A N 1
ATOM 949 C CA . GLU A 1 124 ? -13.241 17.483 17.123 1.00 94.38 124 GLU A CA 1
ATOM 950 C C . GLU A 1 124 ? -13.858 16.983 15.8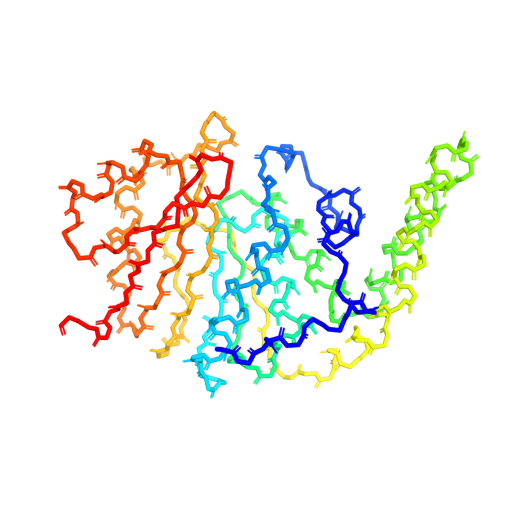17 1.00 94.38 124 GLU A C 1
ATOM 952 O O . GLU A 1 124 ? -13.998 15.781 15.628 1.00 94.38 124 GLU A O 1
ATOM 957 N N . ALA A 1 125 ? -14.132 17.881 14.867 1.00 94.06 125 ALA A N 1
ATOM 958 C CA . ALA A 1 125 ? -14.679 17.492 13.570 1.00 94.06 125 ALA A CA 1
ATOM 959 C C . ALA A 1 125 ? -13.738 16.539 12.808 1.00 94.06 125 ALA A C 1
ATOM 961 O O . ALA A 1 125 ? -14.169 15.526 12.261 1.00 94.06 125 ALA A O 1
ATOM 962 N N . ARG A 1 126 ? -12.432 16.844 12.790 1.00 94.00 126 ARG A N 1
ATOM 963 C CA . ARG A 1 126 ? -11.421 16.048 12.082 1.00 94.00 126 ARG A CA 1
ATOM 964 C C . ARG A 1 126 ? -11.285 14.640 12.653 1.00 94.00 126 ARG A C 1
ATOM 966 O O . ARG A 1 126 ? -11.294 13.687 11.880 1.00 94.00 126 ARG A O 1
ATOM 973 N N . TRP A 1 127 ? -11.073 14.516 13.957 1.00 96.44 127 TRP A N 1
ATOM 974 C CA . TRP A 1 127 ? -10.776 13.231 14.589 1.00 96.44 127 TRP A CA 1
ATOM 975 C C . TRP A 1 127 ? -12.041 12.454 14.938 1.00 96.44 127 TRP A C 1
ATOM 977 O O . TRP A 1 127 ? -12.004 11.231 14.895 1.00 96.44 127 TRP A O 1
ATOM 987 N N . GLY A 1 128 ? -13.172 13.135 15.143 1.00 96.62 128 GLY A N 1
ATOM 988 C CA . GLY A 1 128 ? -14.489 12.506 15.205 1.00 96.62 128 GLY A CA 1
ATOM 989 C C . GLY A 1 128 ? -14.843 11.782 13.903 1.00 96.62 128 GLY A C 1
ATOM 990 O O . GLY A 1 128 ? -15.279 10.638 13.952 1.00 96.62 128 GLY A O 1
ATOM 991 N N . ALA A 1 129 ? -14.560 12.381 12.738 1.00 96.25 129 ALA A N 1
ATOM 992 C CA . ALA A 1 129 ? -14.757 11.710 11.449 1.00 96.25 129 ALA A CA 1
ATOM 993 C C . ALA A 1 129 ? -13.857 10.470 11.282 1.00 96.25 129 ALA A C 1
ATOM 995 O O . ALA A 1 129 ? -14.313 9.441 10.789 1.00 96.25 129 ALA A O 1
ATOM 996 N N . VAL A 1 130 ? -12.591 10.545 11.719 1.00 96.75 130 VAL A N 1
ATOM 997 C CA . VAL A 1 130 ? -11.679 9.384 11.698 1.00 96.75 130 VAL A CA 1
ATOM 998 C C . VAL A 1 130 ? -12.173 8.291 12.645 1.00 96.75 130 VAL A C 1
ATOM 1000 O O . VAL A 1 130 ? -12.181 7.133 12.252 1.00 96.75 130 VAL A O 1
ATOM 1003 N N . SER A 1 131 ? -12.618 8.647 13.851 1.00 96.56 131 SER A N 1
ATOM 1004 C CA . SER A 1 131 ? -13.160 7.702 14.833 1.00 96.56 131 SER A CA 1
ATOM 1005 C C . SER A 1 131 ? -14.390 6.965 14.288 1.00 96.56 131 SER A C 1
ATOM 1007 O O . SER A 1 131 ? -14.389 5.741 14.210 1.00 96.56 131 SER A O 1
ATOM 1009 N N . GLN A 1 132 ? -15.363 7.702 13.739 1.00 95.38 132 GLN A N 1
ATOM 1010 C CA . GLN A 1 132 ? -16.537 7.113 13.081 1.00 95.38 132 GLN A CA 1
ATOM 1011 C C . GLN A 1 132 ? -16.164 6.201 11.908 1.00 95.38 132 GLN A C 1
ATOM 1013 O O . GLN A 1 132 ? -16.836 5.207 11.654 1.00 95.38 132 GLN A O 1
ATOM 1018 N N . TYR A 1 133 ? -15.111 6.537 11.160 1.00 95.50 133 TYR A N 1
ATOM 1019 C CA . TYR A 1 133 ? -14.618 5.668 10.096 1.00 95.50 133 TYR A CA 1
ATOM 1020 C C . TYR A 1 133 ? -13.962 4.399 10.635 1.00 95.50 133 TYR A C 1
ATOM 1022 O O . TYR A 1 133 ? -14.202 3.328 10.089 1.00 95.50 133 TYR A O 1
ATOM 1030 N N . MET A 1 134 ? -13.194 4.497 11.725 1.00 96.00 134 MET A N 1
ATOM 1031 C CA . MET A 1 134 ? -12.639 3.325 12.403 1.00 96.00 134 MET A CA 1
ATOM 1032 C C . MET A 1 134 ? -13.744 2.371 12.863 1.00 96.00 134 MET A C 1
ATOM 1034 O O . MET A 1 134 ? -13.593 1.166 12.700 1.00 96.00 134 MET A O 1
ATOM 1038 N N . ASP A 1 135 ? -14.875 2.889 13.342 1.00 94.88 135 ASP A N 1
ATOM 1039 C CA . ASP A 1 135 ? -16.025 2.058 13.716 1.00 94.88 135 ASP A CA 1
ATOM 1040 C C . ASP A 1 135 ? -16.638 1.325 12.513 1.00 94.88 135 ASP A C 1
ATOM 1042 O O . ASP A 1 135 ? -17.021 0.164 12.631 1.00 94.88 135 ASP A O 1
ATOM 1046 N N . ARG A 1 136 ? -16.674 1.956 11.329 1.00 93.00 136 ARG A N 1
ATOM 1047 C CA . ARG A 1 136 ? -17.174 1.313 10.099 1.00 93.00 136 ARG A CA 1
ATOM 1048 C C . ARG A 1 136 ? -16.277 0.180 9.600 1.00 93.00 136 ARG A C 1
ATOM 1050 O O . ARG A 1 136 ? -16.792 -0.796 9.066 1.00 93.00 136 ARG A O 1
ATOM 1057 N N . ILE A 1 137 ? -14.957 0.306 9.747 1.00 93.31 137 ILE A N 1
ATOM 1058 C CA . ILE A 1 137 ? -13.994 -0.674 9.209 1.00 93.31 137 ILE A CA 1
ATOM 1059 C C . ILE A 1 137 ? -13.554 -1.730 10.226 1.00 93.31 137 ILE A C 1
ATOM 1061 O O . ILE A 1 137 ? -12.804 -2.635 9.875 1.00 93.31 137 ILE A O 1
ATOM 1065 N N . GLU A 1 138 ? -13.990 -1.641 11.481 1.00 93.81 138 GLU A N 1
ATOM 1066 C CA . GLU A 1 138 ? -13.547 -2.551 12.540 1.00 93.81 138 GLU A CA 1
ATOM 1067 C C . GLU A 1 138 ? -13.896 -4.018 12.256 1.00 93.81 138 GLU A C 1
ATOM 1069 O O . GLU A 1 138 ? -13.054 -4.893 12.436 1.00 93.81 138 GLU A O 1
ATOM 1074 N N . SER A 1 139 ? -15.094 -4.288 11.732 1.00 91.00 139 SER A N 1
ATOM 1075 C CA . SER A 1 139 ? -15.495 -5.645 11.341 1.00 91.00 139 SER A CA 1
ATOM 1076 C C . SER A 1 139 ? -14.648 -6.208 10.195 1.00 91.00 139 SER A C 1
ATOM 1078 O O . SER A 1 139 ? -14.453 -7.420 10.112 1.00 91.00 139 SER A O 1
ATOM 1080 N N . LEU A 1 140 ? -14.105 -5.347 9.327 1.00 91.56 140 LEU A N 1
ATOM 1081 C CA . LEU A 1 140 ? -13.179 -5.760 8.270 1.00 91.56 140 LEU A CA 1
ATOM 1082 C C . LEU A 1 140 ? -11.822 -6.147 8.849 1.00 91.56 140 LEU A C 1
ATOM 1084 O O . LEU A 1 140 ? -11.230 -7.119 8.391 1.00 91.56 140 LEU A O 1
ATOM 1088 N N . VAL A 1 141 ? -11.346 -5.421 9.863 1.00 92.75 141 VAL A N 1
ATOM 1089 C CA . VAL A 1 141 ? -10.108 -5.765 10.579 1.00 92.75 141 VAL A CA 1
ATOM 1090 C C . VAL A 1 141 ? -10.266 -7.102 11.303 1.00 92.75 141 VAL A C 1
ATOM 1092 O O . VAL A 1 141 ? -9.373 -7.944 11.225 1.00 92.75 141 VAL A O 1
ATOM 1095 N N . ASP A 1 142 ? -11.418 -7.338 11.933 1.00 91.25 142 ASP A N 1
ATOM 1096 C CA . ASP A 1 142 ? -11.731 -8.627 12.562 1.00 91.25 142 ASP A CA 1
ATOM 1097 C C . ASP A 1 142 ? -11.736 -9.770 11.547 1.00 91.25 142 ASP A C 1
ATOM 1099 O O . ASP A 1 142 ? -11.118 -10.809 11.767 1.00 91.25 142 ASP A O 1
ATOM 1103 N N . ALA A 1 143 ? -12.386 -9.569 10.399 1.00 89.25 143 ALA A N 1
ATOM 1104 C CA . ALA A 1 143 ? -12.381 -10.556 9.328 1.00 89.25 143 ALA A CA 1
ATOM 1105 C C . ALA A 1 143 ? -10.962 -10.792 8.778 1.00 89.25 143 ALA A C 1
ATOM 1107 O O . ALA A 1 143 ? -10.573 -11.934 8.533 1.00 89.25 143 ALA A O 1
ATOM 1108 N N . ALA A 1 144 ? -10.165 -9.731 8.616 1.00 87.25 144 ALA A N 1
ATOM 1109 C CA . ALA A 1 144 ? -8.795 -9.810 8.117 1.00 87.25 144 ALA A CA 1
ATOM 1110 C C . ALA A 1 144 ? -7.859 -10.583 9.061 1.00 87.25 144 ALA A C 1
ATOM 1112 O O . ALA A 1 144 ? -6.967 -11.286 8.576 1.00 87.25 144 ALA A O 1
ATOM 1113 N N . ALA A 1 145 ? -8.090 -10.533 10.377 1.00 83.81 145 ALA A N 1
ATOM 1114 C CA . ALA A 1 145 ? -7.333 -11.300 11.370 1.00 83.81 145 ALA A CA 1
ATOM 1115 C C . ALA A 1 145 ? -7.388 -12.823 11.134 1.00 83.81 145 ALA A C 1
ATOM 1117 O O . ALA A 1 145 ? -6.476 -13.545 11.532 1.00 83.81 145 ALA A O 1
ATOM 1118 N N . HIS A 1 146 ? -8.426 -13.312 10.449 1.00 85.88 146 HIS A N 1
ATOM 1119 C CA . HIS A 1 146 ? -8.605 -14.730 10.129 1.00 85.88 146 HIS A CA 1
ATOM 1120 C C . HIS A 1 146 ? -8.104 -15.131 8.736 1.00 85.88 146 HIS A C 1
ATOM 1122 O O . HIS A 1 146 ? -8.112 -16.315 8.401 1.00 85.88 146 HIS A O 1
ATOM 1128 N N . LYS A 1 147 ? -7.665 -14.174 7.914 1.00 87.06 147 LYS A N 1
ATOM 1129 C CA . LYS A 1 147 ? -7.173 -14.453 6.559 1.00 87.06 147 LYS A CA 1
ATOM 1130 C C . LYS A 1 147 ? -5.731 -14.956 6.590 1.00 87.06 147 LYS A C 1
ATOM 1132 O O . LYS A 1 147 ? -4.893 -14.389 7.289 1.00 87.06 147 LYS A O 1
ATOM 1137 N N . SER A 1 148 ? -5.430 -15.957 5.765 1.00 85.25 148 SER A N 1
ATOM 1138 C CA . SER A 1 148 ? -4.128 -16.637 5.702 1.00 85.25 148 SER A CA 1
ATOM 1139 C C . SER A 1 148 ? -3.063 -15.930 4.858 1.00 85.25 148 SER A C 1
ATOM 1141 O O . SER A 1 148 ? -1.970 -16.469 4.717 1.00 85.25 148 SER A O 1
ATOM 1143 N N . CYS A 1 149 ? -3.352 -14.756 4.290 1.00 92.50 149 CYS A N 1
ATOM 1144 C CA . CYS A 1 149 ? -2.392 -13.993 3.490 1.00 92.50 149 CYS A CA 1
ATOM 1145 C C . CYS A 1 149 ? -1.232 -13.482 4.371 1.00 92.50 149 CYS A C 1
ATOM 1147 O O . CYS A 1 149 ? -1.455 -12.583 5.194 1.00 92.50 149 CYS A O 1
ATOM 1149 N N . PRO A 1 150 ? 0.001 -14.000 4.209 1.00 95.44 150 PRO A N 1
ATOM 1150 C CA . PRO A 1 150 ? 1.148 -13.547 4.977 1.00 95.44 150 PRO A CA 1
ATOM 1151 C C . PRO A 1 150 ? 1.492 -12.095 4.636 1.00 95.44 150 PRO A C 1
ATOM 1153 O O . PRO A 1 150 ? 1.387 -11.656 3.489 1.00 95.44 150 PRO A O 1
ATOM 1156 N N . VAL A 1 151 ? 1.937 -11.354 5.649 1.00 96.75 151 VAL A N 1
ATOM 1157 C CA . VAL A 1 151 ? 2.406 -9.972 5.519 1.00 96.75 151 VAL A CA 1
ATOM 1158 C C . VAL A 1 151 ? 3.842 -9.902 6.005 1.00 96.75 151 VAL A C 1
ATOM 1160 O O . VAL A 1 151 ? 4.133 -10.309 7.128 1.00 96.75 151 VAL A O 1
ATOM 1163 N N . THR A 1 152 ? 4.735 -9.365 5.179 1.00 97.19 152 THR A N 1
ATOM 1164 C CA . THR A 1 152 ? 6.160 -9.239 5.499 1.00 97.19 152 THR A CA 1
ATOM 1165 C C . THR A 1 152 ? 6.650 -7.809 5.285 1.00 97.19 152 THR A C 1
ATOM 1167 O O . THR A 1 152 ? 6.195 -7.114 4.378 1.00 97.19 152 THR A O 1
ATOM 1170 N N . THR A 1 153 ? 7.578 -7.365 6.140 1.00 97.56 153 THR A N 1
ATOM 1171 C CA . THR A 1 153 ? 8.228 -6.052 6.027 1.00 97.56 153 THR A CA 1
ATOM 1172 C C . THR A 1 153 ? 9.746 -6.181 5.984 1.00 97.56 153 THR A C 1
ATOM 1174 O O . THR A 1 153 ? 10.285 -6.858 6.865 1.00 97.56 153 THR A O 1
ATOM 1177 N N . TRP A 1 154 ? 10.429 -5.485 5.073 1.00 96.44 154 TRP A N 1
ATOM 1178 C CA . TRP A 1 154 ? 11.897 -5.505 4.961 1.00 96.44 154 TRP A CA 1
ATOM 1179 C C . TRP A 1 154 ? 12.511 -4.107 4.956 1.00 96.44 154 TRP A C 1
ATOM 1181 O O . TRP A 1 154 ? 11.935 -3.191 4.381 1.00 96.44 154 TRP A O 1
ATOM 1191 N N . SER A 1 155 ? 13.690 -3.979 5.571 1.00 94.94 155 SER A N 1
ATOM 1192 C CA . SER A 1 155 ? 14.534 -2.779 5.510 1.00 94.94 155 SER A CA 1
ATOM 1193 C C . SER A 1 155 ? 15.693 -3.033 4.555 1.00 94.94 155 SER A C 1
ATOM 1195 O O . SER A 1 155 ? 16.742 -3.506 4.983 1.00 94.94 155 SER A O 1
ATOM 1197 N N . VAL A 1 156 ? 15.452 -2.815 3.265 1.00 90.31 156 VAL A N 1
ATOM 1198 C CA . VAL A 1 156 ? 16.335 -3.194 2.148 1.00 90.31 156 VAL A CA 1
ATOM 1199 C C . VAL A 1 156 ? 16.120 -2.245 0.975 1.00 90.31 156 VAL A C 1
ATOM 1201 O O . VAL A 1 156 ? 15.019 -1.711 0.814 1.00 90.31 156 VAL A O 1
ATOM 1204 N N . SER A 1 157 ? 17.143 -2.049 0.142 1.00 86.19 157 SER A N 1
ATOM 1205 C CA . SER A 1 157 ? 16.976 -1.273 -1.087 1.00 86.19 157 SER A CA 1
ATOM 1206 C C . SER A 1 157 ? 16.110 -2.023 -2.104 1.00 86.19 157 SER A C 1
ATOM 1208 O O . SER A 1 157 ? 16.089 -3.258 -2.167 1.00 86.19 157 SER A O 1
ATOM 1210 N N . ALA A 1 158 ? 15.397 -1.266 -2.937 1.00 82.62 158 ALA A N 1
ATOM 1211 C CA . ALA A 1 158 ? 14.652 -1.821 -4.054 1.00 82.62 158 ALA A CA 1
ATOM 1212 C C . ALA A 1 158 ? 15.632 -2.482 -5.041 1.00 82.62 158 ALA A C 1
ATOM 1214 O O . ALA A 1 158 ? 16.486 -1.811 -5.611 1.00 82.62 158 ALA A O 1
ATOM 1215 N N . GLY A 1 159 ? 15.514 -3.798 -5.234 1.00 82.19 159 GLY A N 1
ATOM 1216 C CA . GLY A 1 159 ? 16.400 -4.579 -6.106 1.00 82.19 159 GLY A CA 1
ATOM 1217 C C . GLY A 1 159 ? 17.402 -5.483 -5.376 1.00 82.19 159 GLY A C 1
ATOM 1218 O O . GLY A 1 159 ? 17.980 -6.359 -6.011 1.00 82.19 159 GLY A O 1
ATOM 1219 N N . GLU A 1 160 ? 17.575 -5.333 -4.059 1.00 86.62 160 GLU A N 1
ATOM 1220 C CA . GLU A 1 160 ? 18.472 -6.196 -3.267 1.00 86.62 160 GLU A CA 1
ATOM 1221 C C . GLU A 1 160 ? 17.796 -7.483 -2.788 1.00 86.62 160 GLU A C 1
ATOM 1223 O O . GLU A 1 160 ? 18.437 -8.525 -2.651 1.00 86.62 160 GLU A O 1
ATOM 1228 N N . GLN A 1 161 ? 16.492 -7.416 -2.519 1.00 89.56 161 GLN A N 1
ATOM 1229 C CA . GLN A 1 161 ? 15.699 -8.546 -2.058 1.00 89.56 161 GLN A CA 1
ATOM 1230 C C . GLN A 1 161 ? 14.351 -8.572 -2.773 1.00 89.56 161 GLN A C 1
ATOM 1232 O O . GLN A 1 161 ? 13.685 -7.546 -2.922 1.00 89.56 161 GLN A O 1
ATOM 1237 N N . PHE A 1 162 ? 13.941 -9.772 -3.178 1.00 90.25 162 PHE A N 1
ATOM 1238 C CA . PHE A 1 162 ? 12.710 -10.018 -3.916 1.00 90.25 162 PHE A CA 1
ATOM 1239 C C . PHE A 1 162 ? 11.789 -10.965 -3.145 1.00 90.25 162 PHE A C 1
ATOM 1241 O O . PHE A 1 162 ? 12.278 -11.848 -2.437 1.00 90.25 162 PHE A O 1
ATOM 1248 N N . PRO A 1 163 ? 10.459 -10.829 -3.289 1.00 91.69 163 PRO A N 1
ATOM 1249 C CA . PRO A 1 163 ? 9.532 -11.871 -2.871 1.00 91.69 163 PRO A CA 1
ATOM 1250 C C . PRO A 1 163 ? 9.827 -13.195 -3.571 1.00 91.69 163 PRO A C 1
ATOM 1252 O O . PRO A 1 163 ? 9.890 -13.251 -4.797 1.00 91.69 163 PRO A O 1
ATOM 1255 N N . GLU A 1 164 ? 9.966 -14.260 -2.783 1.00 88.62 164 GLU A N 1
ATOM 1256 C CA . GLU A 1 164 ? 10.033 -15.634 -3.280 1.00 88.62 164 GLU A CA 1
ATOM 1257 C C . GLU A 1 164 ? 8.632 -16.068 -3.732 1.00 88.62 164 GLU A C 1
ATOM 1259 O O . GLU A 1 164 ? 7.851 -16.623 -2.958 1.00 88.62 164 GLU A O 1
ATOM 1264 N N . ALA A 1 165 ? 8.278 -15.740 -4.974 1.00 89.00 165 ALA A N 1
ATOM 1265 C CA . ALA A 1 165 ? 6.987 -16.075 -5.559 1.00 89.00 165 ALA A CA 1
ATOM 1266 C C . ALA A 1 165 ? 7.082 -16.242 -7.077 1.00 89.00 165 ALA A C 1
ATOM 1268 O O . ALA A 1 165 ? 7.800 -15.502 -7.746 1.00 89.00 165 ALA A O 1
ATOM 1269 N N . ASP A 1 166 ? 6.275 -17.154 -7.622 1.00 88.38 166 ASP A N 1
ATOM 1270 C CA . ASP A 1 166 ? 6.149 -17.345 -9.073 1.00 88.38 166 ASP A CA 1
ATOM 1271 C C . ASP A 1 166 ? 5.590 -16.099 -9.766 1.00 88.38 166 ASP A C 1
ATOM 1273 O O . ASP A 1 166 ? 5.876 -15.858 -10.935 1.00 88.38 166 ASP A O 1
ATOM 1277 N N . ARG A 1 167 ? 4.760 -15.325 -9.052 1.00 93.12 167 ARG A N 1
ATOM 1278 C CA . ARG A 1 167 ? 4.114 -14.113 -9.556 1.00 93.12 167 ARG A CA 1
ATOM 1279 C C . ARG A 1 167 ? 4.233 -12.965 -8.566 1.00 93.12 167 ARG A C 1
ATOM 1281 O O . ARG A 1 167 ? 3.881 -13.105 -7.393 1.00 93.12 167 ARG A O 1
ATOM 1288 N N . VAL A 1 168 ? 4.634 -11.799 -9.056 1.00 95.25 168 VAL A N 1
ATOM 1289 C CA . VAL A 1 168 ? 4.759 -10.570 -8.271 1.00 95.25 168 VAL A CA 1
ATOM 1290 C C . VAL A 1 168 ? 3.983 -9.441 -8.948 1.00 95.25 168 VAL A C 1
ATOM 1292 O O . VAL A 1 168 ? 4.164 -9.140 -10.127 1.00 95.25 168 VAL A O 1
ATOM 1295 N N . ALA A 1 169 ? 3.111 -8.795 -8.178 1.00 96.69 169 ALA A N 1
ATOM 1296 C CA . ALA A 1 169 ? 2.446 -7.554 -8.545 1.00 96.69 169 ALA A CA 1
ATOM 1297 C C . ALA A 1 169 ? 3.113 -6.399 -7.793 1.00 96.69 169 ALA A C 1
ATOM 1299 O O . ALA A 1 169 ? 2.804 -6.143 -6.629 1.00 96.69 169 ALA A O 1
ATOM 1300 N N . LEU A 1 170 ? 4.048 -5.718 -8.453 1.00 96.56 170 LEU A N 1
ATOM 1301 C CA . LEU A 1 170 ? 4.743 -4.566 -7.896 1.00 96.56 170 LEU A CA 1
ATOM 1302 C C . LEU A 1 170 ? 3.923 -3.304 -8.151 1.00 96.56 170 LEU A C 1
ATOM 1304 O O . LEU A 1 170 ? 3.680 -2.941 -9.301 1.00 96.56 170 LEU A O 1
ATOM 1308 N N . ILE A 1 171 ? 3.524 -2.612 -7.087 1.00 97.19 171 ILE A N 1
ATOM 1309 C CA . ILE A 1 171 ? 2.795 -1.343 -7.174 1.00 97.19 171 ILE A CA 1
ATOM 1310 C C . ILE A 1 171 ? 3.457 -0.344 -6.240 1.00 97.19 171 ILE A C 1
ATOM 1312 O O . ILE A 1 171 ? 3.562 -0.609 -5.046 1.00 97.19 171 ILE A O 1
ATOM 1316 N N . THR A 1 172 ? 3.873 0.811 -6.759 1.00 94.75 172 THR A N 1
ATOM 1317 C CA . THR A 1 172 ? 4.581 1.795 -5.931 1.00 94.75 172 THR A CA 1
ATOM 1318 C C . THR A 1 172 ? 4.529 3.218 -6.486 1.00 94.75 172 THR A C 1
ATOM 1320 O O . THR A 1 172 ? 4.289 3.435 -7.678 1.00 94.75 172 THR A O 1
ATOM 1323 N N . ASP A 1 173 ? 4.761 4.202 -5.617 1.00 92.50 173 ASP A N 1
ATOM 1324 C CA . ASP A 1 173 ? 5.031 5.591 -5.997 1.00 92.50 173 ASP A CA 1
ATOM 1325 C C . ASP A 1 173 ? 6.537 5.818 -5.947 1.00 92.50 173 ASP A C 1
ATOM 1327 O O . ASP A 1 173 ? 7.146 5.754 -4.882 1.00 92.50 173 ASP A O 1
ATOM 1331 N N . LEU A 1 174 ? 7.148 6.059 -7.106 1.00 90.75 174 LEU A N 1
ATOM 1332 C CA . LEU A 1 174 ? 8.595 6.191 -7.194 1.00 90.75 174 LEU A CA 1
ATOM 1333 C C . LEU A 1 174 ? 9.061 7.405 -6.390 1.00 90.75 174 LEU A C 1
ATOM 1335 O O . LEU A 1 174 ? 8.465 8.476 -6.553 1.00 90.75 174 LEU A O 1
ATOM 1339 N N . PRO A 1 175 ? 10.145 7.287 -5.601 1.00 85.19 175 PRO A N 1
ATOM 1340 C CA . PRO A 1 175 ? 10.690 8.394 -4.821 1.00 85.19 175 PRO A CA 1
ATOM 1341 C C . PRO A 1 175 ? 11.031 9.579 -5.728 1.00 85.19 175 PRO A C 1
ATOM 1343 O O . PRO A 1 175 ? 11.561 9.394 -6.820 1.00 85.19 175 PRO A O 1
ATOM 1346 N N . TYR A 1 176 ? 10.715 10.808 -5.315 1.00 77.31 176 TYR A N 1
ATOM 1347 C CA . TYR A 1 176 ? 10.955 12.008 -6.125 1.00 77.31 176 TYR A CA 1
ATOM 1348 C C . TYR A 1 176 ? 11.307 13.236 -5.279 1.00 77.31 176 TYR A C 1
ATOM 1350 O O . TYR A 1 176 ? 10.854 13.396 -4.146 1.00 77.31 176 TYR A O 1
ATOM 1358 N N . GLY A 1 177 ? 12.086 14.149 -5.869 1.00 64.38 177 GLY A N 1
ATOM 1359 C CA . GLY A 1 177 ? 12.615 15.329 -5.178 1.00 64.38 177 GLY A CA 1
ATOM 1360 C C . GLY A 1 177 ? 13.690 14.980 -4.141 1.00 64.38 177 GLY A C 1
ATOM 1361 O O . GLY A 1 177 ? 14.159 13.853 -4.074 1.00 64.38 177 GLY A O 1
ATOM 1362 N N . ASN A 1 178 ? 14.060 15.944 -3.292 1.00 53.41 178 ASN A N 1
ATOM 1363 C CA . ASN A 1 178 ? 15.069 15.752 -2.233 1.00 53.41 178 ASN A CA 1
ATOM 1364 C C . ASN A 1 178 ? 14.541 14.962 -1.015 1.00 53.41 178 ASN A C 1
ATOM 1366 O O . ASN A 1 178 ? 15.196 14.916 0.021 1.00 53.41 178 ASN A O 1
ATOM 1370 N N . ALA A 1 179 ? 13.322 14.425 -1.103 1.00 50.06 179 ALA A N 1
ATOM 1371 C CA . ALA A 1 179 ? 12.631 13.744 -0.012 1.00 50.06 179 ALA A CA 1
ATOM 1372 C C . ALA A 1 179 ? 13.121 12.309 0.218 1.00 50.06 179 ALA A C 1
ATOM 1374 O O . ALA A 1 179 ? 12.865 11.742 1.275 1.00 50.06 179 ALA A O 1
ATOM 1375 N N . SER A 1 180 ? 13.811 11.738 -0.765 1.00 53.81 180 SER A N 1
ATOM 1376 C CA . SER A 1 180 ? 14.293 10.366 -0.737 1.00 53.81 180 SER A CA 1
ATOM 1377 C C . SER A 1 180 ? 15.633 10.340 -1.454 1.00 53.81 180 SER A C 1
ATOM 1379 O O . SER A 1 180 ? 15.716 10.665 -2.638 1.00 53.81 180 SER A O 1
ATOM 1381 N N . VAL A 1 181 ? 16.694 10.001 -0.730 1.00 52.34 181 VAL A N 1
ATOM 1382 C CA . VAL A 1 181 ? 17.975 9.689 -1.359 1.00 52.34 181 VAL A CA 1
ATOM 1383 C C . VAL A 1 181 ? 17.848 8.256 -1.856 1.00 52.34 181 VAL A C 1
ATOM 1385 O O . VAL A 1 181 ? 17.720 7.341 -1.048 1.00 52.34 181 VAL A O 1
ATOM 1388 N N . LEU A 1 182 ? 17.858 8.057 -3.174 1.00 58.69 182 LEU A N 1
ATOM 1389 C CA . LEU A 1 182 ? 18.266 6.764 -3.714 1.00 58.69 182 LEU A CA 1
ATOM 1390 C C . LEU A 1 182 ? 19.734 6.611 -3.305 1.00 58.69 182 LEU A C 1
ATOM 1392 O O . LEU A 1 182 ? 20.600 7.323 -3.811 1.00 58.69 182 LEU A O 1
ATOM 1396 N N . VAL A 1 183 ? 20.000 5.822 -2.266 1.00 46.28 183 VAL A N 1
ATOM 1397 C CA . VAL A 1 183 ? 21.370 5.588 -1.811 1.00 46.28 183 VAL A CA 1
ATOM 1398 C C . VAL A 1 183 ? 21.977 4.564 -2.765 1.00 46.28 183 VAL A C 1
ATOM 1400 O O . VAL A 1 183 ? 21.563 3.411 -2.753 1.00 46.28 183 VAL A O 1
ATOM 1403 N N . GLY A 1 184 ? 22.937 4.992 -3.588 1.00 60.59 184 GLY A N 1
ATOM 1404 C CA . GLY A 1 184 ? 23.592 4.136 -4.580 1.00 60.59 184 GLY A CA 1
ATOM 1405 C C . GLY A 1 184 ? 23.123 4.410 -6.009 1.00 60.59 184 GLY A C 1
ATOM 1406 O O . GLY A 1 184 ? 23.244 5.543 -6.481 1.00 60.59 184 GLY A O 1
ATOM 1407 N N . ASP A 1 185 ? 22.660 3.358 -6.685 1.00 55.56 185 ASP A N 1
ATOM 1408 C CA . ASP A 1 185 ? 22.366 3.338 -8.117 1.00 55.56 185 ASP A CA 1
ATOM 1409 C C . ASP A 1 185 ? 21.153 4.209 -8.511 1.00 55.56 185 ASP A C 1
ATOM 1411 O O . ASP A 1 185 ? 20.282 4.538 -7.697 1.00 55.56 185 ASP A O 1
ATOM 1415 N N . GLY A 1 186 ? 21.100 4.628 -9.779 1.00 75.00 186 GLY A N 1
ATOM 1416 C CA . GLY A 1 186 ? 20.021 5.468 -10.294 1.00 75.00 186 GLY A CA 1
ATOM 1417 C C . GLY A 1 186 ? 18.678 4.732 -10.337 1.00 75.00 186 GLY A C 1
ATOM 1418 O O . GLY A 1 186 ? 18.602 3.507 -10.268 1.00 75.00 186 GLY A O 1
ATOM 1419 N N . LEU A 1 187 ? 17.581 5.476 -10.523 1.00 83.38 187 LEU A N 1
ATOM 1420 C CA . LEU A 1 187 ? 16.245 4.882 -10.682 1.00 83.38 187 LEU A CA 1
ATOM 1421 C C . LEU A 1 187 ? 16.219 3.823 -11.797 1.00 83.38 187 LEU A C 1
ATOM 1423 O O . LEU A 1 187 ? 15.537 2.811 -11.672 1.00 83.38 187 LEU A O 1
ATOM 1427 N N . VAL A 1 188 ? 16.970 4.050 -12.877 1.00 86.38 188 VAL A N 1
ATOM 1428 C CA . VAL A 1 188 ? 17.125 3.093 -13.977 1.00 86.38 188 VAL A CA 1
ATOM 1429 C C . VAL A 1 188 ? 17.670 1.755 -13.486 1.00 86.38 188 VAL A C 1
ATOM 1431 O O . VAL A 1 188 ? 17.058 0.732 -13.772 1.00 86.38 188 VAL A O 1
ATOM 1434 N N . ASP A 1 189 ? 18.756 1.760 -12.721 1.00 84.56 189 ASP A N 1
ATOM 1435 C CA . ASP A 1 189 ? 19.448 0.552 -12.262 1.00 84.56 189 ASP A CA 1
ATOM 1436 C C . ASP A 1 189 ? 18.586 -0.260 -11.284 1.00 84.56 189 ASP A C 1
ATOM 1438 O O . ASP A 1 189 ? 18.550 -1.493 -11.332 1.00 84.56 189 ASP A O 1
ATOM 1442 N N . ILE A 1 190 ? 17.803 0.431 -10.448 1.00 85.25 190 ILE A N 1
ATOM 1443 C CA . ILE A 1 190 ? 16.792 -0.202 -9.593 1.00 85.25 190 ILE A CA 1
ATOM 1444 C C . ILE A 1 190 ? 15.741 -0.910 -10.449 1.00 85.25 190 ILE A C 1
ATOM 1446 O O . ILE A 1 190 ? 15.396 -2.061 -10.183 1.00 85.25 190 ILE A O 1
ATOM 1450 N N . ILE A 1 191 ? 15.231 -0.249 -11.493 1.00 89.31 191 ILE A N 1
ATOM 1451 C CA . ILE A 1 191 ? 14.256 -0.865 -12.397 1.00 89.31 191 ILE A CA 1
ATOM 1452 C C . ILE A 1 191 ? 14.888 -2.017 -13.190 1.00 89.31 191 ILE A C 1
ATOM 1454 O O . ILE A 1 191 ? 14.221 -3.031 -13.387 1.00 89.31 191 ILE A O 1
ATOM 1458 N N . GLU A 1 192 ? 16.155 -1.929 -13.602 1.00 89.69 192 GLU A N 1
ATOM 1459 C CA . GLU A 1 192 ? 16.876 -3.056 -14.215 1.00 89.69 192 GLU A CA 1
ATOM 1460 C C . GLU A 1 192 ? 16.952 -4.252 -13.259 1.00 89.69 192 GLU A C 1
ATOM 1462 O O . GLU A 1 192 ? 16.567 -5.360 -13.635 1.00 89.69 192 GLU A O 1
ATOM 1467 N N . SER A 1 193 ? 17.355 -4.013 -12.010 1.00 87.06 193 SER A N 1
ATOM 1468 C CA . SER A 1 193 ? 17.461 -5.042 -10.969 1.00 87.06 193 SER A CA 1
ATOM 1469 C C . SER A 1 193 ? 16.108 -5.690 -10.680 1.00 87.06 193 SER A C 1
ATOM 1471 O O . SER A 1 193 ? 15.992 -6.911 -10.627 1.00 87.06 193 SER A O 1
ATOM 1473 N N . VAL A 1 194 ? 15.049 -4.885 -10.579 1.00 86.50 194 VAL A N 1
ATOM 1474 C CA . VAL A 1 194 ? 13.679 -5.369 -10.378 1.00 86.50 194 VAL A CA 1
ATOM 1475 C C . VAL A 1 194 ? 13.191 -6.222 -11.547 1.00 86.50 194 VAL A C 1
ATOM 1477 O O . VAL A 1 194 ? 12.585 -7.270 -11.332 1.00 86.50 194 VAL A O 1
ATOM 1480 N N . ARG A 1 195 ? 13.489 -5.824 -12.785 1.00 88.50 195 ARG A N 1
ATOM 1481 C CA . ARG A 1 195 ? 13.114 -6.578 -13.991 1.00 88.50 195 ARG A CA 1
ATOM 1482 C C . ARG A 1 195 ? 13.933 -7.851 -14.195 1.00 88.50 195 ARG A C 1
ATOM 1484 O O . ARG A 1 195 ? 13.541 -8.673 -15.021 1.00 88.50 195 ARG A O 1
ATOM 1491 N N . ALA A 1 196 ? 15.044 -8.007 -13.478 1.00 85.69 196 ALA A N 1
ATOM 1492 C CA . ALA A 1 196 ? 15.830 -9.235 -13.442 1.00 85.69 196 ALA A CA 1
ATOM 1493 C C . ALA A 1 196 ? 15.254 -10.290 -12.477 1.00 85.69 196 ALA A C 1
ATOM 1495 O O . ALA A 1 196 ? 15.799 -11.392 -12.400 1.00 85.69 196 ALA A O 1
ATOM 1496 N N . ASN A 1 197 ? 14.163 -9.984 -11.759 1.00 81.19 197 ASN A N 1
ATOM 1497 C CA . ASN A 1 197 ? 13.455 -10.964 -10.940 1.00 81.19 197 ASN A CA 1
ATOM 1498 C C . ASN A 1 197 ? 13.060 -12.189 -11.800 1.00 81.19 197 ASN A C 1
ATOM 1500 O O . ASN A 1 197 ? 12.474 -12.009 -12.869 1.00 81.19 197 ASN A O 1
ATOM 1504 N N . PRO A 1 198 ? 13.380 -13.422 -11.362 1.00 72.81 198 PRO A N 1
ATOM 1505 C CA . PRO A 1 198 ? 13.115 -14.635 -12.135 1.00 72.81 198 PRO A CA 1
ATOM 1506 C C . PRO A 1 198 ? 11.626 -15.009 -12.262 1.00 72.81 198 PRO A C 1
ATOM 1508 O O . PRO A 1 198 ? 11.306 -15.864 -13.086 1.00 72.81 198 PRO A O 1
ATOM 1511 N N . GLY A 1 199 ? 10.731 -14.425 -11.457 1.00 83.25 199 GLY A N 1
ATOM 1512 C CA . GLY A 1 199 ? 9.287 -14.686 -11.508 1.00 83.25 199 GLY A CA 1
ATOM 1513 C C . GLY A 1 199 ? 8.527 -13.855 -12.552 1.00 83.25 199 GLY A C 1
ATOM 1514 O O . GLY A 1 199 ? 9.043 -12.885 -13.109 1.00 83.25 199 GLY A O 1
ATOM 1515 N N . ASP A 1 200 ? 7.254 -14.198 -12.779 1.00 91.31 200 ASP A N 1
ATOM 1516 C CA . ASP A 1 200 ? 6.331 -13.363 -13.555 1.00 91.31 200 ASP A CA 1
ATOM 1517 C C . ASP A 1 200 ? 6.095 -12.048 -12.799 1.00 91.31 200 ASP A C 1
ATOM 1519 O O . ASP A 1 200 ? 5.492 -12.030 -11.723 1.00 91.31 200 ASP A O 1
ATOM 1523 N N . LEU A 1 201 ? 6.528 -10.929 -13.366 1.00 92.88 201 LEU A N 1
ATOM 1524 C CA . LEU A 1 201 ? 6.451 -9.624 -12.729 1.00 92.88 201 LEU A CA 1
ATOM 1525 C C . LEU A 1 201 ? 5.562 -8.689 -13.544 1.00 92.88 201 LEU A C 1
ATOM 1527 O O . LEU A 1 201 ? 5.866 -8.353 -14.687 1.00 92.88 201 LEU A O 1
ATOM 1531 N N . SER A 1 202 ? 4.499 -8.200 -12.909 1.00 94.75 202 SER A N 1
ATOM 1532 C CA . SER A 1 202 ? 3.754 -7.026 -13.368 1.00 94.75 202 SER A CA 1
ATOM 1533 C C . SER A 1 202 ? 4.134 -5.817 -12.517 1.00 94.75 202 SER A C 1
ATOM 1535 O O . SER A 1 202 ? 4.138 -5.915 -11.289 1.00 94.75 202 SER A O 1
ATOM 1537 N N . MET A 1 203 ? 4.432 -4.687 -13.154 1.00 95.19 203 MET A N 1
ATOM 1538 C CA . MET A 1 203 ? 4.807 -3.437 -12.497 1.00 95.19 203 MET A CA 1
ATOM 1539 C C . MET A 1 203 ? 3.811 -2.324 -12.800 1.00 95.19 203 MET A C 1
ATOM 1541 O O . MET A 1 203 ? 3.459 -2.080 -13.954 1.00 95.19 203 MET A O 1
ATOM 1545 N N . ASP A 1 204 ? 3.446 -1.596 -11.752 1.00 96.56 204 ASP A N 1
ATOM 1546 C CA . ASP A 1 204 ? 2.670 -0.366 -11.777 1.00 96.56 204 ASP A CA 1
ATOM 1547 C C . ASP A 1 204 ? 3.385 0.721 -10.975 1.00 96.56 204 ASP A C 1
ATOM 1549 O O . ASP A 1 204 ? 3.289 0.794 -9.749 1.00 96.56 204 ASP A O 1
ATOM 1553 N N . LEU A 1 205 ? 4.103 1.586 -11.685 1.00 95.50 205 LEU A N 1
ATOM 1554 C CA . LEU A 1 205 ? 4.921 2.638 -11.093 1.00 95.50 205 LEU A CA 1
ATOM 1555 C C . LEU A 1 205 ? 4.240 3.989 -11.280 1.00 95.50 205 LEU A C 1
ATOM 1557 O O . LEU A 1 205 ? 3.862 4.351 -12.397 1.00 95.50 205 LEU A O 1
ATOM 1561 N N . ILE A 1 206 ? 4.118 4.769 -10.211 1.00 95.00 206 ILE A N 1
ATOM 1562 C CA . ILE A 1 206 ? 3.693 6.164 -10.308 1.00 95.00 206 ILE A CA 1
ATOM 1563 C C . ILE A 1 206 ? 4.919 7.067 -10.274 1.00 95.00 206 ILE A C 1
ATOM 1565 O O . ILE A 1 206 ? 5.723 7.017 -9.353 1.00 95.00 206 ILE A O 1
ATOM 1569 N N . ALA A 1 207 ? 5.063 7.899 -11.300 1.00 93.44 207 ALA A N 1
ATOM 1570 C CA . ALA A 1 207 ? 6.279 8.650 -11.568 1.00 93.44 207 ALA A CA 1
ATOM 1571 C C . ALA A 1 207 ? 5.985 10.122 -11.883 1.00 93.44 207 ALA A C 1
ATOM 1573 O O . ALA A 1 207 ? 4.878 10.505 -12.283 1.00 93.44 207 ALA A O 1
ATOM 1574 N N . THR A 1 208 ? 6.999 10.971 -11.732 1.00 92.38 208 THR A N 1
ATOM 1575 C CA . THR A 1 208 ? 7.018 12.291 -12.377 1.00 92.38 208 THR A CA 1
ATOM 1576 C C . THR A 1 208 ? 7.209 12.154 -13.891 1.00 92.38 208 THR A C 1
ATOM 1578 O O . THR A 1 208 ? 7.718 11.146 -14.377 1.00 92.38 208 THR A O 1
ATOM 1581 N N . LYS A 1 209 ? 6.884 13.208 -14.653 1.00 91.31 209 LYS A N 1
ATOM 1582 C CA . LYS A 1 209 ? 7.221 13.268 -16.088 1.00 91.31 209 LYS A CA 1
ATOM 1583 C C . LYS A 1 209 ? 8.724 13.174 -16.365 1.00 91.31 209 LYS A C 1
ATOM 1585 O O . LYS A 1 209 ? 9.117 12.654 -17.399 1.00 91.31 209 LYS A O 1
ATOM 1590 N N . GLN A 1 210 ? 9.565 13.692 -15.470 1.00 91.06 210 GLN A N 1
ATOM 1591 C CA . GLN A 1 210 ? 11.017 13.609 -15.634 1.00 91.06 210 GLN A CA 1
ATOM 1592 C C . GLN A 1 210 ? 11.496 12.157 -15.527 1.00 91.06 210 GLN A C 1
ATOM 1594 O O . GLN A 1 210 ? 12.237 11.697 -16.388 1.00 91.06 210 GLN A O 1
ATOM 1599 N N . GLN A 1 211 ? 11.019 11.429 -14.516 1.00 92.50 211 GLN A N 1
ATOM 1600 C CA . GLN A 1 211 ? 11.327 10.008 -14.334 1.00 92.50 211 GLN A CA 1
ATOM 1601 C C . GLN A 1 211 ? 10.771 9.150 -15.472 1.00 92.50 211 GLN A C 1
ATOM 1603 O O . GLN A 1 211 ? 11.455 8.249 -15.939 1.00 92.50 211 GLN A O 1
ATOM 1608 N N . GLU A 1 212 ? 9.563 9.452 -15.964 1.00 94.38 212 GLU A N 1
ATOM 1609 C CA . GLU A 1 212 ? 9.030 8.822 -17.179 1.00 94.38 212 GLU A CA 1
ATOM 1610 C C . GLU A 1 212 ? 10.012 8.978 -18.344 1.00 94.38 212 GLU A C 1
ATOM 1612 O O . GLU A 1 212 ? 10.409 7.982 -18.938 1.00 94.38 212 GLU A O 1
ATOM 1617 N N . GLN A 1 213 ? 10.439 10.209 -18.642 1.00 92.31 213 GLN A N 1
ATOM 1618 C CA . GLN A 1 213 ? 11.364 10.494 -19.742 1.00 92.31 213 GLN A CA 1
ATOM 1619 C C . GLN A 1 213 ? 12.714 9.791 -19.591 1.00 92.31 213 GLN A C 1
ATOM 1621 O O . GLN A 1 213 ? 13.333 9.451 -20.596 1.00 92.31 213 GLN A O 1
ATOM 1626 N N . GLU A 1 214 ? 13.198 9.618 -18.366 1.00 91.81 214 GLU A N 1
ATOM 1627 C CA . GLU A 1 214 ? 14.425 8.878 -18.077 1.00 91.81 214 GLU A CA 1
ATOM 1628 C C . GLU A 1 214 ? 14.249 7.380 -18.356 1.00 91.81 214 GLU A C 1
ATOM 1630 O O . GLU A 1 214 ? 15.038 6.796 -19.098 1.00 91.81 214 GLU A O 1
ATOM 1635 N N . LEU A 1 215 ? 13.167 6.781 -17.851 1.00 92.50 215 LEU A N 1
ATOM 1636 C CA . LEU A 1 215 ? 12.897 5.352 -17.986 1.00 92.50 215 LEU A CA 1
ATOM 1637 C C . LEU A 1 215 ? 12.585 4.944 -19.433 1.00 92.50 215 LEU A C 1
ATOM 1639 O O . LEU A 1 215 ? 13.156 3.974 -19.922 1.00 92.50 215 LEU A O 1
ATOM 1643 N N . VAL A 1 216 ? 11.749 5.695 -20.161 1.00 93.44 216 VAL A N 1
ATOM 1644 C CA . VAL A 1 216 ? 11.379 5.346 -21.552 1.00 93.44 216 VAL A CA 1
ATOM 1645 C C . VAL A 1 216 ? 12.525 5.527 -22.553 1.00 93.44 216 VAL A C 1
ATOM 1647 O O . VAL A 1 216 ? 12.486 4.965 -23.641 1.00 93.44 216 VAL A O 1
ATOM 1650 N N . LYS A 1 217 ? 13.567 6.300 -22.210 1.00 92.50 217 LYS A N 1
ATOM 1651 C CA . LYS A 1 217 ? 14.801 6.357 -23.017 1.00 92.50 217 LYS A CA 1
ATOM 1652 C C . LYS A 1 217 ? 15.601 5.065 -22.927 1.00 92.50 217 LYS A C 1
ATOM 1654 O O . LYS A 1 217 ? 16.341 4.749 -23.855 1.00 92.50 217 LYS A O 1
ATOM 1659 N N . ARG A 1 218 ? 15.504 4.368 -21.793 1.00 93.31 218 ARG A N 1
ATOM 1660 C CA . ARG A 1 218 ? 16.247 3.138 -21.526 1.00 93.31 218 ARG A CA 1
ATOM 1661 C C . ARG A 1 218 ? 15.460 1.891 -21.913 1.00 93.31 218 ARG A C 1
ATOM 1663 O O . ARG A 1 218 ? 16.063 0.918 -22.357 1.00 93.31 218 ARG A O 1
ATOM 1670 N N . PHE A 1 219 ? 14.146 1.930 -21.731 1.00 92.62 219 PHE A N 1
ATOM 1671 C CA . PHE A 1 219 ? 13.256 0.789 -21.864 1.00 92.62 219 PHE A CA 1
ATOM 1672 C C . PHE A 1 219 ? 12.137 1.100 -22.862 1.00 92.62 219 PHE A C 1
ATOM 1674 O O . PHE A 1 219 ? 11.262 1.923 -22.591 1.00 92.62 219 PHE A O 1
ATOM 1681 N N . ASP A 1 220 ? 12.166 0.432 -24.009 1.00 92.69 220 ASP A N 1
ATOM 1682 C CA . ASP A 1 220 ? 11.225 0.621 -25.118 1.00 92.69 220 ASP A CA 1
ATOM 1683 C C . ASP A 1 220 ? 9.904 -0.147 -24.949 1.00 92.69 220 ASP A C 1
ATOM 1685 O O . ASP A 1 220 ? 8.922 0.157 -25.623 1.00 92.69 220 ASP A O 1
ATOM 1689 N N . ASP A 1 221 ? 9.853 -1.094 -24.013 1.00 93.88 221 ASP A N 1
ATOM 1690 C CA . ASP A 1 221 ? 8.693 -1.938 -23.719 1.00 93.88 221 ASP A CA 1
ATOM 1691 C C . ASP A 1 221 ? 7.827 -1.437 -22.546 1.00 93.88 221 ASP A C 1
ATOM 1693 O O . ASP A 1 221 ? 6.927 -2.138 -22.079 1.00 93.88 221 ASP A O 1
ATOM 1697 N N . LEU A 1 222 ? 8.075 -0.217 -22.058 1.00 94.12 222 LEU A N 1
ATOM 1698 C CA . LEU A 1 222 ? 7.249 0.415 -21.029 1.00 94.12 222 LEU A CA 1
ATOM 1699 C C . LEU A 1 222 ? 6.000 1.059 -21.634 1.00 94.12 222 LEU A C 1
ATOM 1701 O O . LEU A 1 222 ? 6.073 1.886 -22.542 1.00 94.12 222 LEU A O 1
ATOM 1705 N N . LEU A 1 223 ? 4.841 0.762 -21.051 1.00 95.88 223 LEU A N 1
ATOM 1706 C CA . LEU A 1 223 ? 3.594 1.446 -21.376 1.00 95.88 223 LEU A CA 1
ATOM 1707 C C . LEU A 1 223 ? 3.384 2.608 -20.410 1.00 95.88 223 LEU A C 1
ATOM 1709 O O . LEU A 1 223 ? 3.389 2.414 -19.196 1.00 95.88 223 LEU A O 1
ATOM 1713 N N . THR A 1 224 ? 3.132 3.811 -20.920 1.00 96.12 224 THR A N 1
ATOM 1714 C CA . THR A 1 224 ? 2.881 4.981 -20.068 1.00 96.12 224 THR A CA 1
ATOM 1715 C C . THR A 1 224 ? 1.471 5.523 -20.243 1.00 96.12 224 THR A C 1
ATOM 1717 O O . THR A 1 224 ? 0.846 5.434 -21.303 1.00 96.12 224 THR A O 1
ATOM 1720 N N . ARG A 1 225 ? 0.921 6.069 -19.157 1.00 95.31 225 ARG A N 1
ATOM 1721 C CA . ARG A 1 225 ? -0.395 6.700 -19.146 1.00 95.31 225 ARG A CA 1
ATOM 1722 C C . ARG A 1 225 ? -0.382 7.934 -18.245 1.00 95.31 225 ARG A C 1
ATOM 1724 O O . ARG A 1 225 ? -0.064 7.816 -17.062 1.00 95.31 225 ARG A O 1
ATOM 1731 N N . PRO A 1 226 ? -0.806 9.111 -18.734 1.00 94.12 226 PRO A N 1
ATOM 1732 C CA . PRO A 1 226 ? -0.928 10.287 -17.884 1.00 94.12 226 PRO A CA 1
ATOM 1733 C C . PRO A 1 226 ? -2.019 10.086 -16.826 1.00 94.12 226 PRO A C 1
ATOM 1735 O O . PRO A 1 226 ? -3.102 9.561 -17.107 1.00 94.12 226 PRO A O 1
ATOM 1738 N N . ILE A 1 227 ? -1.754 10.564 -15.611 1.00 91.38 227 ILE A N 1
ATOM 1739 C CA . ILE A 1 227 ? -2.721 10.593 -14.511 1.00 91.38 227 ILE A CA 1
ATOM 1740 C C . ILE A 1 227 ? -2.865 12.022 -13.964 1.00 91.38 227 ILE A C 1
ATOM 1742 O O . ILE A 1 227 ? -2.147 12.947 -14.350 1.00 91.38 227 ILE A O 1
ATOM 1746 N N . ARG A 1 228 ? -3.852 12.248 -13.087 1.00 84.81 228 ARG A N 1
ATOM 1747 C CA . ARG A 1 228 ? -4.097 13.580 -12.503 1.00 84.81 228 ARG A CA 1
ATOM 1748 C C . ARG A 1 228 ? -2.879 14.072 -11.709 1.00 84.81 228 ARG A C 1
ATOM 1750 O O . ARG A 1 228 ? -2.143 13.280 -11.135 1.00 84.81 228 ARG A O 1
ATOM 1757 N N . GLY A 1 229 ? -2.705 15.394 -11.647 1.00 81.50 229 GLY A N 1
ATOM 1758 C CA . GLY A 1 229 ? -1.633 16.027 -10.867 1.00 81.50 229 GLY A CA 1
ATOM 1759 C C . GLY A 1 229 ? -0.270 16.068 -11.563 1.00 81.50 229 GLY A C 1
ATOM 1760 O O . GLY A 1 229 ? 0.738 16.248 -10.894 1.00 81.50 229 GLY A O 1
ATOM 1761 N N . GLY A 1 230 ? -0.221 15.889 -12.889 1.00 84.69 230 GLY A N 1
ATOM 1762 C CA . GLY A 1 230 ? 1.032 15.960 -13.654 1.00 84.69 230 GLY A CA 1
ATOM 1763 C C . GLY A 1 230 ? 1.960 14.757 -13.460 1.00 84.69 230 GLY A C 1
ATOM 1764 O O . GLY A 1 230 ? 3.119 14.820 -13.861 1.00 84.69 230 GLY A O 1
ATOM 1765 N N . ARG A 1 231 ? 1.452 13.677 -12.859 1.00 91.56 231 ARG A N 1
ATOM 1766 C CA . ARG A 1 231 ? 2.137 12.391 -12.700 1.00 91.56 231 ARG A CA 1
ATOM 1767 C C . ARG A 1 231 ? 1.815 11.466 -13.874 1.00 91.56 231 ARG A C 1
ATOM 1769 O O . ARG A 1 231 ? 0.872 11.705 -14.637 1.00 91.56 231 ARG A O 1
ATOM 1776 N N . VAL A 1 232 ? 2.581 10.393 -13.991 1.00 94.56 232 VAL A N 1
ATOM 1777 C CA . VAL A 1 232 ? 2.434 9.365 -15.021 1.00 94.56 232 VAL A CA 1
ATOM 1778 C C . VAL A 1 232 ? 2.405 8.002 -14.345 1.00 94.56 232 VAL A C 1
ATOM 1780 O O . VAL A 1 232 ? 3.129 7.771 -13.383 1.00 94.56 232 VAL A O 1
ATOM 1783 N N . GLN A 1 233 ? 1.539 7.120 -14.828 1.00 96.19 233 GLN A N 1
ATOM 1784 C CA . GLN A 1 233 ? 1.581 5.703 -14.510 1.00 96.19 233 GLN A CA 1
ATOM 1785 C C . GLN A 1 233 ? 2.423 5.008 -15.583 1.00 96.19 233 GLN A C 1
ATOM 1787 O O . GLN A 1 233 ? 2.118 5.130 -16.770 1.00 96.19 233 GLN A O 1
ATOM 1792 N N . ILE A 1 234 ? 3.454 4.287 -15.166 1.00 96.25 234 ILE A N 1
ATOM 1793 C CA . ILE A 1 234 ? 4.303 3.453 -16.013 1.00 96.25 234 ILE A CA 1
ATOM 1794 C C . ILE A 1 234 ? 3.957 2.001 -15.696 1.00 96.25 234 ILE A C 1
ATOM 1796 O O . ILE A 1 234 ? 3.878 1.618 -14.531 1.00 96.25 234 ILE A O 1
ATOM 1800 N N . MET A 1 235 ? 3.703 1.218 -16.734 1.00 95.94 235 MET A N 1
ATOM 1801 C CA . MET A 1 235 ? 3.261 -0.165 -16.654 1.00 95.94 235 MET A CA 1
ATOM 1802 C C . MET A 1 235 ? 4.224 -1.054 -17.423 1.00 95.94 235 MET A C 1
ATOM 1804 O O . MET A 1 235 ? 4.695 -0.686 -18.502 1.00 95.94 235 MET A O 1
ATOM 1808 N N . TRP A 1 236 ? 4.466 -2.240 -16.885 1.00 94.94 236 TRP A N 1
ATOM 1809 C CA . TRP A 1 236 ? 5.251 -3.276 -17.539 1.00 94.94 236 TRP A CA 1
ATOM 1810 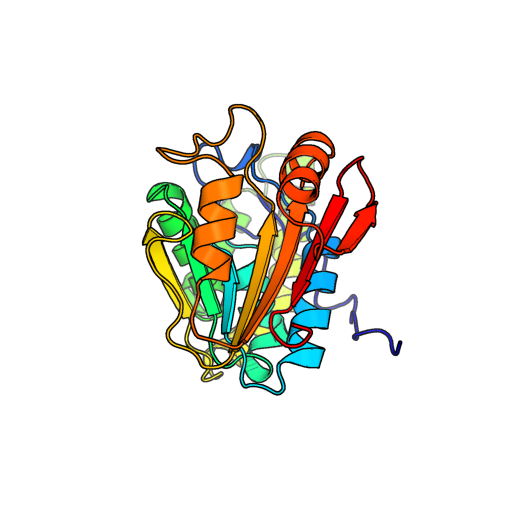C C . TRP A 1 236 ? 4.809 -4.656 -17.059 1.00 94.94 236 TRP A C 1
ATOM 1812 O O . TRP A 1 236 ? 4.343 -4.791 -15.931 1.00 94.94 236 TRP A O 1
ATOM 1822 N N . ASP A 1 237 ? 4.951 -5.673 -17.900 1.00 91.94 237 ASP A N 1
ATOM 1823 C CA . ASP A 1 237 ? 4.588 -7.047 -17.560 1.00 91.94 237 ASP A CA 1
ATOM 1824 C C . ASP A 1 237 ? 5.513 -8.017 -18.299 1.00 91.94 237 ASP A C 1
ATOM 1826 O O . ASP A 1 237 ? 5.593 -7.997 -19.531 1.00 91.94 237 ASP A O 1
ATOM 1830 N N . SER A 1 238 ? 6.234 -8.844 -17.542 1.00 91.19 238 SER A N 1
ATOM 1831 C CA . SER A 1 238 ? 7.226 -9.778 -18.080 1.00 91.19 238 SER A CA 1
ATOM 1832 C C . SER A 1 238 ? 6.617 -10.833 -19.005 1.00 91.19 238 SER A C 1
ATOM 1834 O O . SER A 1 238 ? 7.330 -11.383 -19.841 1.00 91.19 238 SER A O 1
ATOM 1836 N N . ARG A 1 239 ? 5.308 -11.098 -18.896 1.00 84.31 239 ARG A N 1
ATOM 1837 C CA . ARG A 1 239 ? 4.603 -12.152 -19.644 1.00 84.31 239 ARG A CA 1
ATOM 1838 C C . ARG A 1 239 ? 4.355 -11.809 -21.113 1.00 84.31 239 ARG A C 1
ATOM 1840 O O . ARG A 1 239 ? 3.932 -12.679 -21.868 1.00 84.31 239 ARG A O 1
ATOM 1847 N N . PHE A 1 240 ? 4.575 -10.556 -21.515 1.00 79.38 240 PHE A N 1
ATOM 1848 C CA . PHE A 1 240 ? 4.423 -10.105 -22.904 1.00 79.38 240 PHE A CA 1
ATOM 1849 C C . PHE A 1 240 ? 5.764 -9.912 -23.631 1.00 79.38 240 PHE A C 1
ATOM 1851 O O . PHE A 1 240 ? 5.793 -9.248 -24.667 1.00 79.38 240 PHE A O 1
ATOM 1858 N N . ARG A 1 241 ? 6.856 -10.462 -23.085 1.00 66.44 241 ARG A N 1
ATOM 1859 C CA . ARG A 1 241 ? 8.158 -10.537 -23.760 1.00 66.44 241 ARG A CA 1
ATOM 1860 C C . ARG A 1 241 ? 8.262 -11.726 -24.708 1.00 66.44 241 ARG A C 1
ATOM 1862 O O . ARG A 1 241 ? 7.631 -12.768 -24.430 1.00 66.44 241 ARG A O 1
#

Foldseek 3Di:
DPPLDPPVLQDDQVQLFDPHLADADPLLVLFGDRLVVLLVLLSVCLVVQQQAAEEEEAQQQQNSNQLSCLLPRLSSHLAYEYEHLDVRSLVRNVLSNCLLQPLVSVVVSLVVLVVQAPPDPVSPVRSVVNNVNSVSSSVSNVVSNPRPHYYYYYNDHQLPDDPPGQHYEYAYEDDDDPSDDPPDDDPQVSVVSNLPPPHWYKYKYKAAPVVVVVNCVVDVQWDWDDDPPRIIIIIDTPVVD

Radius of gyration: 17.69 Å; chains: 1; bounding box: 43×40×48 Å